Protein AF-A0A5J4XTY7-F1 (afdb_monomer_lite)

pLDDT: mean 76.33, std 18.4, range [43.75, 98.12]

Sequence (195 aa):
MDSQRAKRAIKPPKKYMEDEDDQPSRSTPEAEQPIFVYRLLRKKEVNKDLVHQEVYVLWPDNGIWYNAEVVKLRVKDMKAVLEYPKEEESEEVDLTDLMNDGHIALMEPRVPNHRLRKDEFPVPEDTETPDVSQPVLELSEDDHASPDKGEEDEQVEEEEDEDDIPDAGAIEEEPSEGSDVSQAALSNPGSSSSS

Secondary structure (DSSP, 8-state):
----------PPP-------------------PPEEEEEE--TTT-SGGGTT-EEEEEETTTTEEEEEEEEEEETTTTEEEEEETTTTEEEEEEHHHHHHHT-EEEEEEE-TTPPPPTTEEEPPTTS----TTS-------------------------------------------------------------

Foldseek 3Di:
DDDDDDDDDDDDDDDDDPPPPPDPPPPPPPQQFFFKKWFQDDLVNLDPVQAQAWKWFQDPVPRDTAIWGFPDHDNVQQWTWTARPVVRDIDIDRNVVCSVVSGMTHIDTHDVPDDADPRIGGDPPPDPDDPPVDPPPPPPPPDDDDDDDDDDDDDDDDDDDPDDDDPDDPDDDDDDDDDPDDDDDDDDDDDDDDD

Radius of gyration: 33.71 Å; chains: 1; bounding box: 74×100×86 Å

Structure (mmCIF, N/CA/C/O backbone):
data_AF-A0A5J4XTY7-F1
#
_entry.id   AF-A0A5J4XTY7-F1
#
loop_
_atom_site.group_PDB
_atom_site.id
_atom_site.type_symbol
_atom_site.label_atom_id
_atom_site.label_alt_id
_atom_site.label_comp_id
_atom_site.label_asym_id
_atom_site.label_entity_id
_atom_site.label_seq_id
_atom_site.pdbx_PDB_ins_code
_atom_site.Cartn_x
_atom_site.Cartn_y
_atom_site.Cartn_z
_atom_site.occupancy
_atom_site.B_iso_or_equiv
_atom_site.auth_seq_id
_atom_site.auth_comp_id
_atom_site.auth_asym_id
_atom_site.auth_atom_id
_atom_site.pdbx_PDB_model_num
ATOM 1 N N . MET A 1 1 ? 42.046 -65.759 34.399 1.00 52.19 1 MET A N 1
ATOM 2 C CA . MET A 1 1 ? 42.959 -66.060 33.267 1.00 52.19 1 MET A CA 1
ATOM 3 C C . MET A 1 1 ? 42.508 -65.161 32.136 1.00 52.19 1 MET A C 1
ATOM 5 O O . MET A 1 1 ? 41.695 -65.550 31.307 1.00 52.19 1 MET A O 1
ATOM 9 N N . ASP A 1 2 ? 42.943 -63.911 32.204 1.00 53.94 2 ASP A N 1
ATOM 10 C CA . ASP A 1 2 ? 42.292 -62.789 31.540 1.00 53.94 2 ASP A CA 1
ATOM 11 C C . ASP A 1 2 ? 43.029 -62.470 30.241 1.00 53.94 2 ASP A C 1
ATOM 13 O O . ASP A 1 2 ? 44.209 -62.120 30.230 1.00 53.94 2 ASP A O 1
ATOM 17 N N . SER A 1 3 ? 42.336 -62.686 29.124 1.00 66.44 3 SER A N 1
ATOM 18 C CA . SER A 1 3 ? 42.870 -62.534 27.774 1.00 66.44 3 SER A CA 1
ATOM 19 C C . SER A 1 3 ? 43.086 -61.060 27.422 1.00 66.44 3 SER A C 1
ATOM 21 O O . SER A 1 3 ? 42.142 -60.326 27.132 1.00 66.44 3 SER A O 1
ATOM 23 N N . GLN A 1 4 ? 44.347 -60.633 27.379 1.00 59.66 4 GLN A N 1
ATOM 24 C CA . GLN A 1 4 ? 44.747 -59.343 26.818 1.00 59.66 4 GLN A CA 1
ATOM 25 C C . GLN A 1 4 ? 44.627 -59.375 25.284 1.00 59.66 4 GLN A C 1
ATOM 27 O O . GLN A 1 4 ? 45.466 -59.943 24.586 1.00 59.66 4 GLN A O 1
ATOM 32 N N . ARG A 1 5 ? 43.577 -58.752 24.736 1.00 62.31 5 ARG A N 1
ATOM 33 C CA . ARG A 1 5 ? 43.408 -58.554 23.288 1.00 62.31 5 ARG A CA 1
ATOM 34 C C . ARG A 1 5 ? 44.084 -57.244 22.872 1.00 62.31 5 ARG A C 1
ATOM 36 O O . ARG A 1 5 ? 43.585 -56.158 23.159 1.00 62.31 5 ARG A O 1
ATOM 43 N N . ALA A 1 6 ? 45.234 -57.351 22.208 1.00 65.75 6 ALA A N 1
ATOM 44 C CA . ALA A 1 6 ? 45.996 -56.216 21.693 1.00 65.75 6 ALA A CA 1
ATOM 45 C C . ALA A 1 6 ? 45.189 -55.420 20.647 1.00 65.75 6 ALA A C 1
ATOM 47 O O . ALA A 1 6 ? 44.741 -55.965 19.635 1.00 65.75 6 ALA A O 1
ATOM 48 N N . LYS A 1 7 ? 45.013 -54.115 20.891 1.00 67.31 7 LYS A N 1
ATOM 49 C CA . LYS A 1 7 ? 44.364 -53.167 19.975 1.00 67.31 7 LYS A CA 1
ATOM 50 C C . LYS A 1 7 ? 45.340 -52.818 18.846 1.00 67.31 7 LYS A C 1
ATOM 52 O O . LYS A 1 7 ? 46.378 -52.211 19.091 1.00 67.31 7 LYS A O 1
ATOM 57 N N . ARG A 1 8 ? 45.024 -53.207 17.609 1.00 67.12 8 ARG A N 1
ATOM 58 C CA . ARG A 1 8 ? 45.774 -52.787 16.416 1.00 67.12 8 ARG A CA 1
ATOM 59 C C . ARG A 1 8 ? 45.351 -51.369 16.029 1.00 67.12 8 ARG A C 1
ATOM 61 O O . ARG A 1 8 ? 44.181 -51.139 15.750 1.00 67.12 8 ARG A O 1
ATOM 68 N N . ALA A 1 9 ? 46.304 -50.441 16.015 1.00 67.38 9 ALA A N 1
ATOM 69 C CA . ALA A 1 9 ? 46.113 -49.089 15.504 1.00 67.38 9 ALA A CA 1
ATOM 70 C C . ALA A 1 9 ? 46.012 -49.125 13.971 1.00 67.38 9 ALA A C 1
ATOM 72 O O . ALA A 1 9 ? 46.966 -49.502 13.287 1.00 67.38 9 ALA A O 1
ATOM 73 N N . ILE A 1 10 ? 44.851 -48.754 13.437 1.00 67.69 10 ILE A N 1
ATOM 74 C CA . ILE A 1 10 ? 44.620 -48.599 12.001 1.00 67.69 10 ILE A CA 1
ATOM 75 C C . ILE A 1 10 ? 45.060 -47.178 11.646 1.00 67.69 10 ILE A C 1
ATOM 77 O O . ILE A 1 10 ? 44.420 -46.210 12.047 1.00 67.69 10 ILE A O 1
ATOM 81 N N . LYS A 1 11 ? 46.188 -47.042 10.943 1.00 72.94 11 LYS A N 1
ATOM 82 C CA . LYS A 1 11 ? 46.573 -45.758 10.345 1.00 72.94 11 LYS A CA 1
ATOM 83 C C . LYS A 1 11 ? 45.660 -45.497 9.141 1.00 72.94 11 LYS A C 1
ATOM 85 O O . LYS A 1 11 ? 45.524 -46.405 8.317 1.00 72.94 11 LYS A O 1
ATOM 90 N N . PRO A 1 12 ? 45.058 -44.305 9.013 1.00 73.00 12 PRO A N 1
ATOM 91 C CA . PRO A 1 12 ? 44.249 -43.982 7.849 1.00 73.00 12 PRO A CA 1
ATOM 92 C C . PRO A 1 12 ? 45.132 -43.898 6.591 1.00 73.00 12 PRO A C 1
ATOM 94 O O . PRO A 1 12 ? 46.271 -43.418 6.669 1.00 73.00 12 PRO A O 1
ATOM 97 N N . PRO A 1 13 ? 44.647 -44.380 5.435 1.00 68.94 13 PRO A N 1
ATOM 98 C CA . PRO A 1 13 ? 45.388 -44.300 4.188 1.00 68.94 13 PRO A CA 1
ATOM 99 C C . PRO A 1 13 ? 45.497 -42.842 3.725 1.00 68.94 13 PRO A C 1
ATOM 101 O O . PRO A 1 13 ? 44.506 -42.188 3.419 1.00 68.94 13 PRO A O 1
ATOM 104 N N . LYS A 1 14 ? 46.737 -42.347 3.643 1.00 65.75 14 LYS A N 1
ATOM 105 C CA . LYS A 1 14 ? 47.092 -41.195 2.810 1.00 65.75 14 LYS A CA 1
ATOM 106 C C . LYS A 1 14 ? 47.031 -41.637 1.354 1.00 65.75 14 LYS A C 1
ATOM 108 O O . LYS A 1 14 ? 47.863 -42.461 0.978 1.00 65.75 14 LYS A O 1
ATOM 113 N N . LYS A 1 15 ? 46.096 -41.089 0.577 1.00 62.75 15 LYS A N 1
ATOM 114 C CA . LYS A 1 15 ? 46.209 -40.825 -0.870 1.00 62.75 15 LYS A CA 1
ATOM 115 C C . LYS A 1 15 ? 44.851 -40.408 -1.421 1.00 62.75 15 LYS A C 1
ATOM 117 O O . LYS A 1 15 ? 43.992 -41.266 -1.497 1.00 62.75 15 LYS A O 1
ATOM 122 N N . TYR A 1 16 ? 44.730 -39.142 -1.798 1.00 58.00 16 TYR A N 1
ATOM 123 C CA . TYR A 1 16 ? 44.173 -38.629 -3.059 1.00 58.00 16 TYR A CA 1
ATOM 124 C C . TYR A 1 16 ? 44.795 -37.225 -3.155 1.00 58.00 16 TYR A C 1
ATOM 126 O O . TYR A 1 16 ? 44.571 -36.414 -2.264 1.00 58.00 16 TYR A O 1
ATOM 134 N N . MET A 1 17 ? 45.938 -37.075 -3.834 1.00 51.34 17 MET A N 1
ATOM 135 C CA . MET A 1 17 ? 46.011 -36.682 -5.248 1.00 51.34 17 MET A CA 1
ATOM 136 C C . MET A 1 17 ? 45.073 -35.507 -5.519 1.00 51.34 17 MET A C 1
ATOM 138 O O . MET A 1 17 ? 43.874 -35.679 -5.703 1.00 51.34 17 MET A O 1
ATOM 142 N N . GLU A 1 18 ? 45.676 -34.324 -5.417 1.00 55.12 18 GLU A N 1
ATOM 143 C CA . GLU A 1 18 ? 45.253 -33.076 -6.036 1.00 55.12 18 GLU A CA 1
ATOM 144 C C . GLU A 1 18 ? 45.185 -33.309 -7.551 1.00 55.12 18 GLU A C 1
ATOM 146 O O . GLU A 1 18 ? 46.161 -33.105 -8.267 1.00 55.12 18 GLU A O 1
ATOM 151 N N . ASP A 1 19 ? 44.058 -33.829 -8.026 1.00 54.00 19 ASP A N 1
ATOM 152 C CA . ASP A 1 19 ? 43.636 -33.606 -9.400 1.00 54.00 19 ASP A CA 1
ATOM 153 C C . ASP A 1 19 ? 42.920 -32.251 -9.389 1.00 54.00 19 ASP A C 1
ATOM 155 O O . ASP A 1 19 ? 41.761 -32.131 -8.984 1.00 54.00 19 ASP A O 1
ATOM 159 N N . GLU A 1 20 ? 43.661 -31.210 -9.773 1.00 57.25 20 GLU A N 1
ATOM 160 C CA . GLU A 1 20 ? 43.148 -29.900 -10.195 1.00 57.25 20 GLU A CA 1
ATOM 161 C C . GLU A 1 20 ? 42.387 -30.056 -11.529 1.00 57.25 20 GLU A C 1
ATOM 163 O O . GLU A 1 20 ? 42.673 -29.392 -12.524 1.00 57.25 20 GLU A O 1
ATOM 168 N N . ASP A 1 21 ? 41.441 -30.997 -11.566 1.00 53.34 21 ASP A N 1
ATOM 169 C CA . ASP A 1 21 ? 40.480 -31.150 -12.645 1.00 53.34 21 ASP A CA 1
ATOM 170 C C . ASP A 1 21 ? 39.534 -29.954 -12.580 1.00 53.34 21 ASP A C 1
ATOM 172 O O . ASP A 1 21 ? 38.720 -29.822 -11.661 1.00 53.34 21 ASP A O 1
ATOM 176 N N . ASP A 1 22 ? 39.708 -29.088 -13.574 1.00 56.47 22 ASP A N 1
ATOM 177 C CA . ASP A 1 22 ? 38.765 -28.163 -14.194 1.00 56.47 22 ASP A CA 1
ATOM 178 C C . ASP A 1 22 ? 37.308 -28.639 -14.021 1.00 56.47 22 ASP A C 1
ATOM 180 O O . ASP A 1 22 ? 36.696 -29.240 -14.908 1.00 56.47 22 ASP A O 1
ATOM 184 N N . GLN A 1 23 ? 36.736 -28.437 -12.828 1.00 57.91 23 GLN A N 1
ATOM 185 C CA . GLN A 1 23 ? 35.315 -28.649 -12.629 1.00 57.91 23 GLN A CA 1
ATOM 186 C C . GLN A 1 23 ? 34.641 -27.600 -13.508 1.00 57.91 23 GLN A C 1
ATOM 188 O O . GLN A 1 23 ? 34.833 -26.409 -13.237 1.00 57.91 23 GLN A O 1
ATOM 193 N N . PRO A 1 24 ? 33.846 -27.992 -14.529 1.00 55.03 24 PRO A N 1
ATOM 194 C CA . PRO A 1 24 ? 33.012 -27.023 -15.212 1.00 55.03 24 PRO A CA 1
ATOM 195 C C . PRO A 1 24 ? 32.212 -26.382 -14.099 1.00 55.03 24 PRO A C 1
ATOM 197 O O . PRO A 1 24 ? 31.564 -27.113 -13.342 1.00 55.03 24 PRO A O 1
ATOM 200 N N . SER A 1 25 ? 32.363 -25.065 -13.939 1.00 53.56 25 SER A N 1
ATOM 201 C CA . SER A 1 25 ? 31.642 -24.287 -12.948 1.00 53.56 25 SER A CA 1
ATOM 202 C C . SER A 1 25 ? 30.205 -24.742 -13.068 1.00 53.56 25 SER A C 1
ATOM 204 O O . SER A 1 25 ? 29.542 -24.464 -14.066 1.00 53.56 25 SER A O 1
ATOM 206 N N . ARG A 1 26 ? 29.776 -25.590 -12.126 1.00 54.47 26 ARG A N 1
ATOM 207 C CA . ARG A 1 26 ? 28.400 -26.033 -12.039 1.00 54.47 26 ARG A CA 1
ATOM 208 C C . ARG A 1 26 ? 27.735 -24.712 -11.773 1.00 54.47 26 ARG A C 1
ATOM 210 O O . ARG A 1 26 ? 27.885 -24.201 -10.668 1.00 54.47 26 ARG A O 1
ATOM 217 N N . SER A 1 27 ? 27.170 -24.112 -12.817 1.00 51.44 27 SER A N 1
ATOM 218 C CA . SER A 1 27 ? 26.316 -22.954 -12.701 1.00 51.44 27 SER A CA 1
ATOM 219 C C . SER A 1 27 ? 25.258 -23.427 -11.731 1.00 51.44 27 SER A C 1
ATOM 221 O O . SER A 1 27 ? 24.354 -24.182 -12.094 1.00 51.44 27 SER A O 1
ATOM 223 N N . THR A 1 28 ? 25.480 -23.133 -10.449 1.00 60.25 28 THR A N 1
ATOM 224 C CA . THR A 1 28 ? 24.458 -23.184 -9.427 1.00 60.25 28 THR A CA 1
ATOM 225 C C . THR A 1 28 ? 23.299 -22.488 -10.105 1.00 60.25 28 THR A C 1
ATOM 227 O O . THR A 1 28 ? 23.551 -21.403 -10.638 1.00 60.25 28 THR A O 1
ATOM 230 N N . PRO A 1 29 ? 22.126 -23.137 -10.238 1.00 58.38 29 PRO A N 1
ATOM 231 C CA . PRO A 1 29 ? 20.984 -22.494 -10.868 1.00 58.38 29 PRO A CA 1
ATOM 232 C C . PRO A 1 29 ? 20.894 -21.130 -10.209 1.00 58.38 29 PRO A C 1
ATOM 234 O O . PRO A 1 29 ? 20.768 -21.069 -8.985 1.00 58.38 29 PRO A O 1
ATOM 237 N N . GLU A 1 30 ? 21.189 -20.098 -11.001 1.00 64.12 30 GLU A N 1
ATOM 238 C CA . GLU A 1 30 ? 21.267 -18.718 -10.556 1.00 64.12 30 GLU A CA 1
ATOM 239 C C . GLU A 1 30 ? 19.972 -18.517 -9.800 1.00 64.12 30 GLU A C 1
ATOM 241 O O . GLU A 1 30 ? 18.913 -18.727 -10.390 1.00 64.12 30 GLU A O 1
ATOM 246 N N . ALA A 1 31 ? 20.070 -18.378 -8.472 1.00 69.31 31 ALA A N 1
ATOM 247 C CA . ALA A 1 31 ? 18.912 -18.477 -7.603 1.00 69.31 31 ALA A CA 1
ATOM 248 C C . ALA A 1 31 ? 17.950 -17.410 -8.094 1.00 69.31 31 ALA A C 1
ATOM 250 O O . ALA A 1 31 ? 18.242 -16.224 -7.958 1.00 69.31 31 ALA A O 1
ATOM 251 N N . GLU A 1 32 ? 16.904 -17.852 -8.792 1.00 80.25 32 GLU A N 1
ATOM 252 C CA . GLU A 1 32 ? 16.057 -16.961 -9.559 1.00 80.25 32 GLU A CA 1
ATOM 253 C C . GLU A 1 32 ? 15.472 -15.978 -8.545 1.00 80.25 32 GLU A C 1
ATOM 255 O O . GLU A 1 32 ? 14.735 -16.377 -7.635 1.00 80.25 32 GLU A O 1
ATOM 260 N N . GLN A 1 33 ? 15.911 -14.721 -8.621 1.00 82.56 33 GLN A N 1
ATOM 261 C CA . GLN A 1 33 ? 15.579 -13.736 -7.603 1.00 82.56 33 GLN A CA 1
ATOM 262 C C . GLN A 1 33 ? 14.056 -13.549 -7.582 1.00 82.56 33 GLN A C 1
ATOM 264 O O . GLN A 1 33 ? 13.417 -13.594 -8.642 1.00 82.56 33 GLN A O 1
ATOM 269 N N . PRO A 1 34 ? 13.444 -13.389 -6.396 1.00 88.38 34 PRO A N 1
ATOM 270 C CA . PRO A 1 34 ? 12.017 -13.134 -6.318 1.00 88.38 34 PRO A CA 1
ATOM 271 C C . PRO A 1 34 ? 11.695 -11.849 -7.081 1.00 88.38 34 PRO A C 1
ATOM 273 O O . PRO A 1 34 ? 12.397 -10.848 -6.959 1.00 88.38 34 PRO A O 1
ATOM 276 N N . ILE A 1 35 ? 10.619 -11.877 -7.863 1.00 90.56 35 ILE A N 1
ATOM 277 C CA . ILE A 1 35 ? 10.099 -10.669 -8.506 1.00 90.56 35 ILE A CA 1
ATOM 278 C C . ILE A 1 35 ? 9.147 -9.977 -7.532 1.00 90.56 35 ILE A C 1
ATOM 280 O O . ILE A 1 35 ? 8.330 -10.640 -6.894 1.00 90.56 35 ILE A O 1
ATOM 284 N N . PHE A 1 36 ? 9.228 -8.657 -7.410 1.00 93.00 36 PHE A N 1
ATOM 285 C CA . PHE A 1 36 ? 8.308 -7.891 -6.570 1.00 93.00 36 PHE A CA 1
ATOM 286 C C . PHE A 1 36 ? 7.108 -7.420 -7.388 1.00 93.00 36 PHE A C 1
ATOM 288 O O . PHE A 1 36 ? 7.236 -7.032 -8.552 1.00 93.00 36 PHE A O 1
ATOM 295 N N . VAL A 1 37 ? 5.923 -7.478 -6.783 1.00 95.50 37 VAL A N 1
ATOM 296 C CA . VAL A 1 37 ? 4.681 -6.985 -7.389 1.00 95.50 37 VAL A CA 1
ATOM 297 C C . VAL A 1 37 ? 3.947 -6.078 -6.413 1.00 95.50 37 VAL A C 1
ATOM 299 O O . VAL A 1 37 ? 3.916 -6.349 -5.211 1.00 95.50 37 VAL A O 1
ATOM 302 N N . TYR A 1 38 ? 3.310 -5.035 -6.940 1.00 95.94 38 TYR A N 1
ATOM 303 C CA . TYR A 1 38 ? 2.344 -4.242 -6.191 1.00 95.94 38 TYR A CA 1
ATOM 304 C C . TYR A 1 38 ? 1.006 -4.963 -6.191 1.00 95.94 38 TYR A C 1
ATOM 306 O O . TYR A 1 38 ? 0.416 -5.186 -7.248 1.00 95.94 38 TYR A O 1
ATOM 314 N N . ARG A 1 39 ? 0.515 -5.331 -5.010 1.00 96.69 39 ARG A N 1
ATOM 315 C CA . ARG A 1 39 ? -0.805 -5.928 -4.810 1.00 96.69 39 ARG A CA 1
ATOM 316 C C . ARG A 1 39 ? -1.719 -4.916 -4.140 1.00 96.69 39 ARG A C 1
ATOM 318 O O . ARG A 1 39 ? -1.424 -4.478 -3.035 1.00 96.69 39 ARG A O 1
ATOM 325 N N . LEU A 1 40 ? -2.851 -4.600 -4.766 1.00 97.31 40 LEU A N 1
ATOM 326 C CA . LEU A 1 40 ? -3.811 -3.655 -4.190 1.00 97.31 40 LEU A CA 1
ATOM 327 C C . LEU A 1 40 ? -4.270 -4.098 -2.794 1.00 97.31 40 LEU A C 1
ATOM 329 O O . LEU A 1 40 ? -4.612 -5.273 -2.586 1.00 97.31 40 LEU A O 1
ATOM 333 N N . LEU A 1 41 ? -4.293 -3.148 -1.858 1.00 97.00 41 LEU A N 1
ATOM 334 C CA . LEU A 1 41 ? -4.742 -3.390 -0.491 1.00 97.00 41 LEU A CA 1
ATOM 335 C C . LEU A 1 41 ? -6.241 -3.706 -0.491 1.00 97.00 41 LEU A C 1
ATOM 337 O O . LEU A 1 41 ? -7.041 -3.022 -1.130 1.00 97.00 41 LEU A O 1
ATOM 341 N N . ARG A 1 42 ? -6.650 -4.753 0.230 1.00 96.56 42 ARG A N 1
ATOM 342 C CA . ARG A 1 42 ? -8.065 -5.134 0.335 1.00 96.56 42 ARG A CA 1
ATOM 343 C C . ARG A 1 42 ? -8.621 -4.775 1.699 1.00 96.56 42 ARG A C 1
ATOM 345 O O . ARG A 1 42 ? -7.971 -4.959 2.720 1.00 96.56 42 ARG A O 1
ATOM 352 N N . LYS A 1 43 ? -9.919 -4.470 1.747 1.00 96.25 43 LYS A N 1
ATOM 353 C CA . LYS A 1 43 ? -10.647 -4.179 2.997 1.00 96.25 43 LYS A CA 1
ATOM 354 C C . LYS A 1 43 ? -10.504 -5.253 4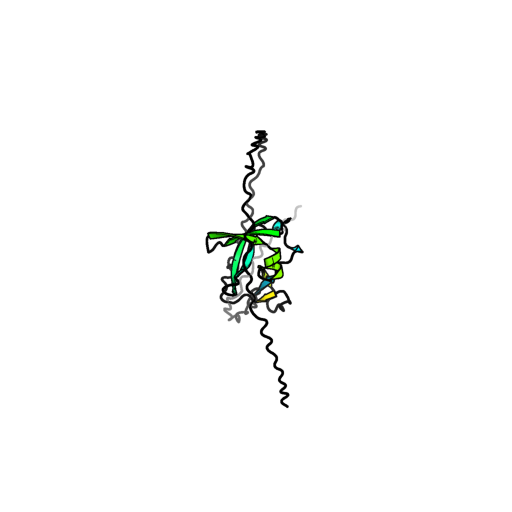.088 1.00 96.25 43 LYS A C 1
ATOM 356 O O . LYS A 1 43 ? -10.601 -4.945 5.266 1.00 96.25 43 LYS A O 1
ATOM 361 N N . LYS A 1 44 ? -10.288 -6.519 3.711 1.00 96.50 44 LYS A N 1
ATOM 362 C CA . LYS A 1 44 ? -10.087 -7.638 4.658 1.00 96.50 44 LYS A CA 1
ATOM 363 C C . LYS A 1 44 ? -8.726 -7.609 5.364 1.00 96.50 44 LYS A C 1
ATOM 365 O O . LYS A 1 44 ? -8.538 -8.324 6.341 1.00 96.50 44 LYS A O 1
ATOM 370 N N . GLU A 1 45 ? -7.789 -6.843 4.828 1.00 95.56 45 GLU A N 1
ATOM 371 C CA . GLU A 1 45 ? -6.402 -6.747 5.284 1.00 95.56 45 GLU A CA 1
ATOM 372 C C . GLU A 1 45 ? -6.180 -5.507 6.148 1.00 95.56 45 GLU A C 1
ATOM 374 O O . GLU A 1 45 ? -5.167 -5.413 6.829 1.00 95.56 45 GLU A O 1
ATOM 379 N N . VAL A 1 46 ? -7.162 -4.599 6.185 1.00 96.88 46 VAL A N 1
ATOM 380 C CA . VAL A 1 46 ? -7.174 -3.437 7.075 1.00 96.88 46 VAL A CA 1
ATOM 381 C C . VAL A 1 46 ? -7.468 -3.902 8.503 1.00 96.88 46 VAL A C 1
ATOM 383 O O . VAL A 1 46 ? -8.602 -3.871 8.982 1.00 96.88 46 VAL A O 1
ATOM 386 N N . ASN A 1 47 ? -6.419 -4.375 9.170 1.00 97.31 47 ASN A N 1
ATOM 387 C CA . ASN A 1 47 ? -6.420 -4.848 10.550 1.00 97.31 47 ASN A CA 1
ATOM 388 C C . ASN A 1 47 ? -5.321 -4.127 11.337 1.00 97.31 47 ASN A C 1
ATOM 390 O O . ASN A 1 47 ? -4.505 -3.413 10.768 1.00 97.31 47 ASN A O 1
ATOM 394 N N . LYS A 1 48 ? -5.266 -4.338 12.655 1.00 96.69 48 LYS A N 1
ATOM 395 C CA . LYS A 1 48 ? -4.232 -3.731 13.513 1.00 96.69 48 LYS A CA 1
ATOM 396 C C . LYS A 1 48 ? -2.805 -4.111 13.103 1.00 96.69 48 LYS A C 1
ATOM 398 O O . LYS A 1 48 ? -1.895 -3.340 13.364 1.00 96.69 48 LYS A O 1
ATOM 403 N N . ASP A 1 49 ? -2.641 -5.249 12.432 1.00 96.44 49 ASP A N 1
ATOM 404 C CA . ASP A 1 49 ? -1.354 -5.730 11.921 1.00 96.44 49 ASP A CA 1
ATOM 405 C C . ASP A 1 49 ? -0.804 -4.887 10.761 1.00 96.44 49 ASP A C 1
ATOM 407 O O . ASP A 1 49 ? 0.350 -5.059 10.392 1.00 96.44 49 ASP A O 1
ATOM 411 N N . LEU A 1 50 ? -1.624 -4.002 10.177 1.00 96.50 50 LEU A N 1
ATOM 412 C CA . LEU A 1 50 ? -1.210 -3.076 9.122 1.00 96.50 50 LEU A CA 1
ATOM 413 C C . LEU A 1 50 ? -0.389 -1.898 9.680 1.00 96.50 50 LEU A C 1
ATOM 415 O O . LEU A 1 50 ? 0.299 -1.231 8.921 1.00 96.50 50 LEU A O 1
ATOM 419 N N . VAL A 1 51 ? -0.452 -1.626 10.989 1.00 97.62 51 VAL A N 1
ATOM 420 C CA . VAL A 1 51 ? 0.392 -0.602 11.629 1.00 97.62 51 VAL A CA 1
ATOM 421 C C . VAL A 1 51 ? 1.856 -1.050 11.569 1.00 97.62 51 VAL A C 1
ATOM 423 O O . VAL A 1 51 ? 2.140 -2.221 11.813 1.00 97.62 51 VAL A O 1
ATOM 426 N N . HIS A 1 52 ? 2.765 -0.128 11.253 1.00 96.81 52 HIS A N 1
ATOM 427 C CA . HIS A 1 52 ? 4.185 -0.368 10.964 1.00 96.81 52 HIS A CA 1
ATOM 428 C C . HIS A 1 52 ? 4.461 -1.226 9.723 1.00 96.81 52 HIS A C 1
ATOM 430 O O . HIS A 1 52 ? 5.570 -1.729 9.551 1.00 96.81 52 HIS A O 1
ATOM 436 N N . GLN A 1 53 ? 3.468 -1.423 8.849 1.00 96.62 53 GLN A N 1
ATOM 437 C CA . GLN A 1 53 ? 3.722 -2.004 7.534 1.00 96.62 53 GLN A CA 1
ATOM 438 C C . GLN A 1 53 ? 4.047 -0.920 6.515 1.00 96.62 53 GLN A C 1
ATOM 440 O O . GLN A 1 53 ? 3.442 0.155 6.508 1.00 96.62 53 GLN A O 1
ATOM 445 N N . GLU A 1 54 ? 4.968 -1.260 5.618 1.00 95.88 54 GLU A N 1
ATOM 446 C CA . GLU A 1 54 ? 5.256 -0.477 4.427 1.00 95.88 54 GLU A CA 1
ATOM 447 C C . GLU A 1 54 ? 4.139 -0.670 3.401 1.00 95.88 54 GLU A C 1
ATOM 449 O O . GLU A 1 54 ? 3.831 -1.783 2.957 1.00 95.88 54 GLU A O 1
ATOM 454 N N . VAL A 1 55 ? 3.536 0.442 3.010 1.00 96.75 55 VAL A N 1
ATOM 455 C CA . VAL A 1 55 ? 2.541 0.528 1.951 1.00 96.75 55 VAL A CA 1
ATOM 456 C C . VAL A 1 55 ? 3.078 1.423 0.844 1.00 96.75 55 VAL A C 1
ATOM 458 O O . VAL A 1 55 ? 3.963 2.251 1.044 1.00 96.75 55 VAL A O 1
ATOM 461 N N . TYR A 1 56 ? 2.538 1.252 -0.352 1.00 96.25 56 TYR A N 1
ATOM 462 C CA . TYR A 1 56 ? 2.854 2.091 -1.493 1.00 96.25 56 TYR A CA 1
ATOM 463 C C . TYR A 1 56 ? 1.602 2.852 -1.897 1.00 96.25 56 TYR A C 1
ATOM 465 O O . TYR A 1 56 ? 0.552 2.238 -2.101 1.00 96.25 56 TYR A O 1
ATOM 473 N N . VAL A 1 57 ? 1.718 4.173 -2.012 1.00 96.12 57 VAL A N 1
ATOM 474 C CA . VAL A 1 57 ? 0.622 5.076 -2.383 1.00 96.12 57 VAL A CA 1
ATOM 475 C C . VAL A 1 57 ? 0.898 5.676 -3.754 1.00 96.12 57 VAL A C 1
ATOM 477 O O . VAL A 1 57 ? 1.991 6.177 -4.008 1.00 96.12 57 VAL A O 1
ATOM 480 N N . LEU A 1 58 ? -0.081 5.606 -4.652 1.00 95.12 58 LEU A N 1
ATOM 481 C CA . LEU A 1 58 ? -0.010 6.212 -5.976 1.00 95.12 58 LEU A CA 1
ATOM 482 C C . LEU A 1 58 ? -0.407 7.683 -5.885 1.00 95.12 58 LEU A C 1
ATOM 484 O O . LEU A 1 58 ? -1.560 7.996 -5.585 1.00 95.12 58 LEU A O 1
ATOM 488 N N . TRP A 1 59 ? 0.521 8.578 -6.203 1.00 92.75 59 TRP A N 1
ATOM 489 C CA . TRP A 1 59 ? 0.233 10.005 -6.217 1.00 92.75 59 TRP A CA 1
ATOM 490 C C . TRP A 1 59 ? -0.457 10.399 -7.536 1.00 92.75 59 TRP A C 1
ATOM 492 O O . TRP A 1 59 ? 0.097 10.149 -8.613 1.00 92.75 59 TRP A O 1
ATOM 502 N N . PRO A 1 60 ? -1.655 11.011 -7.510 1.00 90.81 60 PRO A N 1
ATOM 503 C CA . PRO A 1 60 ? -2.451 11.239 -8.718 1.00 90.81 60 PRO A CA 1
ATOM 504 C C . PRO A 1 60 ? -1.833 12.265 -9.678 1.00 90.81 60 PRO A C 1
ATOM 506 O O . PRO A 1 60 ? -2.010 12.146 -10.890 1.00 90.81 60 PRO A O 1
ATOM 509 N N . ASP A 1 61 ? -1.091 13.252 -9.166 1.00 92.69 61 ASP A N 1
ATOM 510 C CA . ASP A 1 61 ? -0.480 14.315 -9.975 1.00 92.69 61 ASP A CA 1
ATOM 511 C C . ASP A 1 61 ? 0.583 13.805 -10.955 1.00 92.69 61 ASP A C 1
ATOM 513 O O . ASP A 1 61 ? 0.695 14.312 -12.073 1.00 92.69 61 ASP A O 1
ATOM 517 N N . ASN A 1 62 ? 1.380 12.816 -10.545 1.00 93.62 62 ASN A N 1
ATOM 518 C CA . ASN A 1 62 ? 2.511 12.316 -11.328 1.00 93.62 62 ASN A CA 1
ATOM 519 C C . ASN A 1 62 ? 2.398 10.828 -11.700 1.00 93.62 62 ASN A C 1
ATOM 521 O O . ASN A 1 62 ? 3.142 10.371 -12.568 1.00 93.62 62 ASN A O 1
ATOM 525 N N . GLY A 1 63 ? 1.472 10.083 -11.091 1.00 91.69 63 GLY A N 1
ATOM 526 C CA . GLY A 1 63 ? 1.301 8.649 -11.313 1.00 91.69 63 GLY A CA 1
ATOM 527 C C . GLY A 1 63 ? 2.462 7.802 -10.785 1.00 91.69 63 GLY A C 1
ATOM 528 O O . GLY A 1 63 ? 2.707 6.718 -11.316 1.00 91.69 63 GLY A O 1
ATOM 529 N N . ILE A 1 64 ? 3.197 8.289 -9.781 1.00 92.75 64 ILE A N 1
ATOM 530 C CA . ILE A 1 64 ? 4.335 7.598 -9.164 1.00 92.75 64 ILE A CA 1
ATOM 531 C C . ILE A 1 64 ? 3.894 6.960 -7.842 1.00 92.75 64 ILE A C 1
ATOM 533 O O . ILE A 1 64 ? 3.112 7.540 -7.091 1.00 92.75 64 ILE A O 1
ATOM 537 N N . TRP A 1 65 ? 4.399 5.755 -7.566 1.00 94.00 65 TRP A N 1
ATOM 538 C CA . TRP A 1 65 ? 4.196 5.060 -6.295 1.00 94.00 65 TRP A CA 1
ATOM 539 C C . TRP A 1 65 ? 5.250 5.493 -5.273 1.00 94.00 65 TRP A C 1
ATOM 541 O O . TRP A 1 65 ? 6.447 5.325 -5.508 1.00 94.00 65 TRP A O 1
ATOM 551 N N . TYR A 1 66 ? 4.803 6.002 -4.129 1.00 93.69 66 TYR A N 1
ATOM 552 C CA . TYR A 1 66 ? 5.640 6.420 -3.007 1.00 93.69 66 TYR A CA 1
ATOM 553 C C . TYR A 1 66 ? 5.565 5.391 -1.882 1.00 93.69 66 TYR A C 1
ATOM 555 O O . TYR A 1 66 ? 4.483 4.899 -1.570 1.00 93.69 66 TYR A O 1
ATOM 563 N N . ASN A 1 67 ? 6.713 5.059 -1.289 1.00 95.00 67 ASN A N 1
ATOM 564 C CA . ASN A 1 67 ? 6.780 4.235 -0.082 1.00 95.00 67 ASN A CA 1
ATOM 565 C C . ASN A 1 67 ? 6.347 5.081 1.123 1.00 95.00 67 ASN A C 1
ATOM 567 O O . ASN A 1 67 ? 6.820 6.207 1.292 1.00 95.00 67 ASN A O 1
ATOM 571 N N . ALA A 1 68 ? 5.445 4.531 1.926 1.00 96.31 68 ALA A N 1
ATOM 572 C CA . ALA A 1 68 ? 4.959 5.132 3.154 1.00 96.31 68 ALA A CA 1
ATOM 573 C C . ALA A 1 68 ? 4.816 4.060 4.241 1.00 96.31 68 ALA A C 1
ATOM 575 O O . ALA A 1 68 ? 4.468 2.914 3.956 1.00 96.31 68 ALA A O 1
ATOM 576 N N . GLU A 1 69 ? 5.031 4.434 5.495 1.00 97.12 69 GLU A N 1
ATOM 577 C CA . GLU A 1 69 ? 4.784 3.582 6.655 1.00 97.12 69 GLU A CA 1
ATOM 578 C C . GLU A 1 69 ? 3.457 3.961 7.320 1.00 97.12 69 GLU A C 1
ATOM 580 O O . GLU A 1 69 ? 3.135 5.135 7.511 1.00 97.12 69 GLU A O 1
ATOM 585 N N . VAL A 1 70 ? 2.662 2.964 7.709 1.00 97.50 70 VAL A N 1
ATOM 586 C CA . VAL A 1 70 ? 1.418 3.197 8.453 1.00 97.50 70 VAL A CA 1
ATOM 587 C C . VAL A 1 70 ? 1.726 3.406 9.938 1.00 97.50 70 VAL A C 1
ATOM 589 O O . VAL A 1 70 ? 1.846 2.446 10.696 1.00 97.50 70 VAL A O 1
ATOM 592 N N . VAL A 1 71 ? 1.775 4.655 10.399 1.00 97.75 71 VAL A N 1
ATOM 593 C CA . VAL A 1 71 ? 2.107 4.980 11.802 1.00 97.75 71 VAL A CA 1
ATOM 594 C C . VAL A 1 71 ? 0.909 4.810 12.737 1.00 97.75 71 VAL A C 1
ATOM 596 O O . VAL A 1 71 ? 1.042 4.349 13.872 1.00 97.75 71 VAL A O 1
ATOM 599 N N . LYS A 1 72 ? -0.297 5.187 12.292 1.00 97.56 72 LYS A N 1
ATOM 600 C CA . LYS A 1 72 ? -1.534 5.033 13.080 1.00 97.56 72 LYS A CA 1
ATOM 601 C C . LYS A 1 72 ? -2.671 4.537 12.205 1.00 97.56 72 LYS A C 1
ATOM 603 O O . LYS A 1 72 ? -2.841 4.996 11.084 1.00 97.56 72 LYS A O 1
ATOM 608 N N . LEU A 1 73 ? -3.512 3.662 12.755 1.00 97.94 73 LEU A N 1
ATOM 609 C CA . LEU A 1 73 ? -4.672 3.117 12.050 1.00 97.94 73 LEU A CA 1
ATOM 610 C C . LEU A 1 73 ? -5.938 3.164 12.910 1.00 97.94 73 LEU A C 1
ATOM 612 O O . LEU A 1 73 ? -5.998 2.589 14.000 1.00 97.94 73 LEU A O 1
ATOM 616 N N . ARG A 1 74 ? -6.994 3.775 12.372 1.00 97.88 74 ARG A N 1
ATOM 617 C CA . ARG A 1 74 ? -8.351 3.767 12.929 1.00 97.88 74 ARG A CA 1
ATOM 618 C C . ARG A 1 74 ? -9.233 2.827 12.109 1.00 97.88 74 ARG A C 1
ATOM 620 O O . ARG A 1 74 ? -9.961 3.246 11.219 1.00 97.88 74 ARG A O 1
ATOM 627 N N . VAL A 1 75 ? -9.199 1.533 12.443 1.00 96.94 75 VAL A N 1
ATOM 628 C CA . VAL A 1 75 ? -9.913 0.465 11.702 1.00 96.94 75 VAL A CA 1
ATOM 629 C C . VAL A 1 75 ? -11.426 0.712 11.588 1.00 96.94 75 VAL A C 1
ATOM 631 O O . VAL A 1 75 ? -12.035 0.342 10.589 1.00 96.94 75 VAL A O 1
ATOM 634 N N . LYS A 1 76 ? -12.048 1.336 12.601 1.00 96.44 76 LYS A N 1
ATOM 635 C CA . LYS A 1 76 ? -13.490 1.645 12.583 1.00 96.44 76 LYS A CA 1
ATOM 636 C C . LYS A 1 76 ? -13.846 2.677 11.515 1.00 96.44 76 LYS A C 1
ATOM 638 O O . LYS A 1 76 ? -14.847 2.504 10.830 1.00 96.44 76 LYS A O 1
ATOM 643 N N . ASP A 1 77 ? -13.011 3.702 11.391 1.00 96.88 77 ASP A N 1
ATOM 644 C CA . ASP A 1 77 ? -13.221 4.837 10.493 1.00 96.88 77 ASP A CA 1
ATOM 645 C C . ASP A 1 77 ? -12.560 4.625 9.126 1.00 96.88 77 ASP A C 1
ATOM 647 O O . ASP A 1 77 ? -12.732 5.450 8.244 1.00 96.88 77 ASP A O 1
ATOM 651 N N . MET A 1 78 ? -11.803 3.532 8.948 1.00 97.31 78 MET A N 1
ATOM 652 C CA . MET A 1 78 ? -10.983 3.262 7.758 1.00 97.31 78 MET A CA 1
ATOM 653 C C . MET A 1 78 ? -9.983 4.386 7.445 1.00 97.31 78 MET A C 1
ATOM 655 O O . MET A 1 78 ? -9.601 4.580 6.299 1.00 97.31 78 MET A O 1
ATOM 659 N N . LYS A 1 79 ? -9.507 5.087 8.476 1.00 98.12 79 LYS A N 1
ATOM 660 C CA . LYS A 1 79 ? -8.501 6.146 8.345 1.00 98.12 79 LYS A CA 1
ATOM 661 C C . LYS A 1 79 ? -7.136 5.684 8.823 1.00 98.12 79 LYS A C 1
ATOM 663 O O . LYS A 1 79 ? -7.043 5.004 9.851 1.00 98.12 79 LYS A O 1
ATOM 668 N N . ALA A 1 80 ? -6.088 6.091 8.122 1.00 98.06 80 ALA A N 1
ATOM 669 C CA . ALA A 1 80 ? -4.707 5.839 8.508 1.00 98.06 80 ALA A CA 1
ATOM 670 C C . ALA A 1 80 ? -3.892 7.130 8.479 1.00 98.06 80 ALA A C 1
ATOM 672 O O . ALA A 1 80 ? -4.174 8.027 7.694 1.00 98.06 80 ALA A O 1
ATOM 673 N N . VAL A 1 81 ? -2.884 7.203 9.343 1.00 98.12 81 VAL A N 1
ATOM 674 C CA . VAL A 1 81 ? -1.823 8.203 9.259 1.00 98.12 81 VAL A CA 1
ATOM 675 C C . VAL A 1 81 ? -0.628 7.516 8.623 1.00 98.12 81 VAL A C 1
ATOM 677 O O . VAL A 1 81 ? -0.110 6.550 9.193 1.00 98.12 81 VAL A O 1
ATOM 680 N N . LEU A 1 82 ? -0.251 7.991 7.444 1.00 97.62 82 LEU A N 1
ATOM 681 C CA . LEU A 1 82 ? 0.906 7.531 6.693 1.00 97.62 82 LEU A CA 1
ATOM 682 C C . LEU A 1 82 ? 2.071 8.482 6.944 1.00 97.62 82 LEU A C 1
ATOM 684 O O . LEU A 1 82 ? 1.860 9.687 7.036 1.00 97.62 82 LEU A O 1
ATOM 688 N N . GLU A 1 83 ? 3.277 7.946 7.062 1.00 97.31 83 GLU A N 1
ATOM 689 C CA . GLU A 1 83 ? 4.520 8.710 7.133 1.00 97.31 83 GLU A CA 1
ATOM 690 C C . GLU A 1 83 ? 5.391 8.354 5.932 1.00 97.31 83 GLU A C 1
ATOM 692 O O . GLU A 1 83 ? 5.622 7.178 5.651 1.00 97.31 83 GLU A O 1
ATOM 697 N N . TYR A 1 84 ? 5.854 9.366 5.206 1.00 95.75 84 TYR A N 1
ATOM 698 C CA . TYR A 1 84 ? 6.712 9.207 4.040 1.00 95.75 84 TYR A CA 1
ATOM 699 C C . TYR A 1 84 ? 8.172 9.380 4.481 1.00 95.75 84 TYR A C 1
ATOM 701 O O . TYR A 1 84 ? 8.635 10.516 4.619 1.00 95.75 84 TYR A O 1
ATOM 709 N N . PRO A 1 85 ? 8.947 8.296 4.681 1.00 91.69 85 PRO A N 1
ATOM 710 C CA . PRO A 1 85 ? 10.282 8.377 5.285 1.00 91.69 85 PRO A CA 1
ATOM 711 C C . PRO A 1 85 ? 11.282 9.205 4.465 1.00 91.69 85 PRO A C 1
ATOM 713 O O . PRO A 1 85 ? 12.271 9.698 4.998 1.00 91.69 85 PRO A O 1
ATOM 716 N N . LYS A 1 86 ? 11.035 9.371 3.160 1.00 89.44 86 LYS A N 1
ATOM 717 C CA . LYS A 1 86 ? 11.878 10.170 2.259 1.00 89.44 86 LYS A CA 1
ATOM 718 C C . LYS A 1 86 ? 11.619 11.673 2.361 1.00 89.44 86 LYS A C 1
ATOM 720 O O . LYS A 1 86 ? 12.525 12.458 2.095 1.00 89.44 86 LYS A O 1
ATOM 725 N N . GLU A 1 87 ? 10.391 12.055 2.696 1.00 89.88 87 GLU A N 1
ATOM 726 C CA . GLU A 1 87 ? 9.936 13.450 2.735 1.00 89.88 87 GLU A CA 1
ATOM 727 C C . GLU A 1 87 ? 9.750 13.953 4.174 1.00 89.88 87 GLU A C 1
ATOM 729 O O . GLU A 1 87 ? 9.552 15.148 4.374 1.00 89.88 87 GLU A O 1
ATOM 734 N N . GLU A 1 88 ? 9.866 13.060 5.168 1.00 91.38 88 GLU A N 1
ATOM 735 C CA . GLU A 1 88 ? 9.638 13.332 6.597 1.00 91.38 88 GLU A CA 1
ATOM 736 C C . GLU A 1 88 ? 8.261 13.980 6.852 1.00 91.38 88 GLU A C 1
ATOM 738 O O . GLU A 1 88 ? 8.071 14.754 7.791 1.00 91.38 88 GLU A O 1
ATOM 743 N N . GLU A 1 89 ? 7.290 13.663 5.992 1.00 93.94 89 GLU A N 1
ATOM 744 C CA . GLU A 1 89 ? 5.931 14.193 6.030 1.00 93.94 89 GLU A CA 1
ATOM 745 C C . GLU A 1 89 ? 4.954 13.112 6.493 1.00 93.94 89 GLU A C 1
ATOM 747 O O . GLU A 1 89 ? 5.114 11.932 6.179 1.00 93.94 89 GLU A O 1
ATOM 752 N N . SER A 1 90 ? 3.928 13.524 7.240 1.00 95.75 90 SER A N 1
ATOM 753 C CA . SER A 1 90 ? 2.841 12.639 7.651 1.00 95.75 90 SER A CA 1
ATOM 754 C C . SER A 1 90 ? 1.494 13.170 7.180 1.00 95.75 90 SER A C 1
ATOM 756 O O . SER A 1 90 ? 1.224 14.369 7.253 1.00 95.75 90 SER A O 1
ATOM 758 N N . GLU A 1 91 ? 0.639 12.265 6.719 1.00 96.44 91 GLU A N 1
ATOM 759 C CA . GLU A 1 91 ? -0.648 12.583 6.109 1.00 96.44 91 GLU A CA 1
ATOM 760 C C . GLU A 1 91 ? -1.747 11.667 6.670 1.00 96.44 91 GLU A C 1
ATOM 762 O O . GLU A 1 91 ? -1.562 10.455 6.796 1.00 96.44 91 GLU A O 1
ATOM 767 N N . GLU A 1 92 ? -2.907 12.235 7.023 1.00 97.56 92 GLU A N 1
ATOM 768 C CA . GLU A 1 92 ? -4.104 11.447 7.348 1.00 97.56 92 GLU A CA 1
ATOM 769 C C . GLU A 1 92 ? -4.900 11.177 6.067 1.00 97.56 92 GLU A C 1
ATOM 771 O O . GLU A 1 92 ? -5.406 12.104 5.439 1.00 97.56 92 GLU A O 1
ATOM 776 N N . VAL A 1 93 ? -5.073 9.900 5.729 1.00 97.44 93 VAL A N 1
ATOM 777 C CA . VAL A 1 93 ? -5.770 9.454 4.516 1.00 97.44 93 VAL A CA 1
ATOM 778 C C . VAL A 1 93 ? -6.967 8.558 4.839 1.00 97.44 93 VAL A C 1
ATOM 780 O O . VAL A 1 93 ? -6.978 7.828 5.840 1.00 97.44 93 VAL A O 1
ATOM 783 N N . ASP A 1 94 ? -7.977 8.579 3.964 1.00 97.62 94 ASP A N 1
ATOM 784 C CA . ASP A 1 94 ? -9.076 7.608 3.975 1.00 97.62 94 ASP A CA 1
ATOM 785 C C . ASP A 1 94 ? -8.691 6.385 3.132 1.00 97.62 94 ASP A C 1
ATOM 787 O O . ASP A 1 94 ? -8.571 6.444 1.905 1.00 97.62 94 ASP A O 1
ATOM 791 N N . LEU A 1 95 ? -8.493 5.245 3.794 1.00 97.25 95 LEU A N 1
ATOM 792 C CA . LEU A 1 95 ? -8.137 3.998 3.125 1.00 97.25 95 LEU A CA 1
ATOM 793 C C . LEU A 1 95 ? -9.257 3.515 2.201 1.00 97.25 95 LEU A C 1
ATOM 795 O O . LEU A 1 95 ? -8.983 2.780 1.256 1.00 97.25 95 LEU A O 1
ATOM 799 N N . THR A 1 96 ? -10.515 3.873 2.464 1.00 97.38 96 THR A N 1
ATOM 800 C CA . THR A 1 96 ? -11.650 3.456 1.635 1.00 97.38 96 THR A CA 1
ATOM 801 C C . THR A 1 96 ? -11.560 4.070 0.250 1.00 97.38 96 THR A C 1
ATOM 803 O O . THR A 1 96 ? -11.687 3.336 -0.730 1.00 97.38 96 THR A O 1
ATOM 806 N N . ASP A 1 97 ? -11.309 5.377 0.168 1.00 96.94 97 ASP A N 1
ATOM 807 C CA . ASP A 1 97 ? -11.123 6.086 -1.099 1.00 96.94 97 ASP A CA 1
ATOM 808 C C . ASP A 1 97 ? -9.893 5.558 -1.839 1.00 96.94 97 ASP A C 1
ATOM 810 O O . ASP A 1 97 ? -10.018 5.090 -2.971 1.00 96.94 97 ASP A O 1
ATOM 814 N N . LEU A 1 98 ? -8.742 5.457 -1.160 1.00 96.62 98 LEU A N 1
ATOM 815 C CA . LEU A 1 98 ? -7.522 4.926 -1.779 1.00 96.62 98 LEU A CA 1
ATOM 816 C C . LEU A 1 98 ? -7.700 3.494 -2.310 1.00 96.62 98 LEU A C 1
ATOM 818 O O . LEU A 1 98 ? -7.211 3.165 -3.391 1.00 96.62 98 LEU A O 1
ATOM 822 N N . MET A 1 99 ? -8.403 2.621 -1.579 1.00 96.38 99 MET A N 1
ATOM 823 C CA . MET A 1 99 ? -8.692 1.257 -2.037 1.00 96.38 99 MET A CA 1
ATOM 824 C C . MET A 1 99 ? -9.661 1.231 -3.224 1.00 96.38 99 MET A C 1
ATOM 826 O O . MET A 1 99 ? -9.511 0.384 -4.105 1.00 96.38 99 MET A O 1
ATOM 830 N N . ASN A 1 100 ? -10.666 2.111 -3.240 1.00 96.06 100 ASN A N 1
ATOM 831 C CA . ASN A 1 100 ? -11.643 2.186 -4.327 1.00 96.06 100 ASN A CA 1
ATOM 832 C C . ASN A 1 100 ? -11.004 2.693 -5.622 1.00 96.06 100 ASN A C 1
ATOM 834 O O . ASN A 1 100 ? -11.293 2.148 -6.689 1.00 96.06 100 ASN A O 1
ATOM 838 N N . ASP A 1 101 ? -10.115 3.677 -5.510 1.00 96.06 101 ASP A N 1
ATOM 839 C CA . ASP A 1 101 ? -9.374 4.230 -6.642 1.00 96.06 101 ASP A CA 1
ATOM 840 C C . ASP A 1 101 ? -8.219 3.318 -7.086 1.00 96.06 101 ASP A C 1
ATOM 842 O O . ASP A 1 101 ? -7.731 3.413 -8.212 1.00 96.06 101 ASP A O 1
ATOM 846 N N . GLY A 1 102 ? -7.799 2.382 -6.228 1.00 96.00 102 GLY A N 1
ATOM 847 C CA . GLY A 1 102 ? -6.641 1.526 -6.481 1.00 96.00 102 GLY A CA 1
ATOM 848 C C . GLY A 1 102 ? -5.316 2.272 -6.321 1.00 96.00 102 GLY A C 1
ATOM 849 O O . GLY A 1 102 ? -4.328 1.914 -6.958 1.00 96.00 102 GLY A O 1
ATOM 850 N N . HIS A 1 103 ? -5.296 3.300 -5.472 1.00 97.25 103 HIS A N 1
ATOM 851 C CA . HIS A 1 103 ? -4.142 4.151 -5.191 1.00 97.25 103 HIS A CA 1
ATOM 852 C C . HIS A 1 103 ? -3.310 3.679 -3.992 1.00 97.25 103 HIS A C 1
ATOM 854 O O . HIS A 1 103 ? -2.394 4.375 -3.576 1.00 97.25 103 HIS A O 1
ATOM 860 N N . ILE A 1 104 ? -3.604 2.509 -3.423 1.00 97.31 104 ILE A N 1
ATOM 861 C CA . ILE A 1 104 ? -2.821 1.925 -2.330 1.00 97.31 104 ILE A CA 1
ATOM 862 C C . ILE A 1 104 ? -2.551 0.438 -2.571 1.00 97.31 104 ILE A C 1
ATOM 864 O O . ILE A 1 104 ? -3.450 -0.344 -2.908 1.00 97.31 104 ILE A O 1
ATOM 868 N N . ALA A 1 105 ? -1.297 0.037 -2.387 1.00 97.25 105 ALA A N 1
ATOM 869 C CA . ALA A 1 105 ? -0.828 -1.321 -2.611 1.00 97.25 105 ALA A CA 1
ATOM 870 C C . ALA A 1 105 ? 0.209 -1.749 -1.566 1.00 97.25 105 ALA A C 1
ATOM 872 O O . ALA A 1 105 ? 0.895 -0.933 -0.962 1.00 97.25 105 ALA A O 1
ATOM 873 N N . LEU A 1 106 ? 0.339 -3.058 -1.387 1.00 96.00 106 LEU A N 1
ATOM 874 C CA . LEU A 1 106 ? 1.423 -3.701 -0.655 1.00 96.00 106 LEU A CA 1
ATOM 875 C C . LEU A 1 106 ? 2.428 -4.269 -1.653 1.00 96.00 106 LEU A C 1
ATOM 877 O O . LEU A 1 106 ? 2.039 -4.773 -2.711 1.00 96.00 106 LEU A O 1
ATOM 881 N N . MET A 1 107 ? 3.712 -4.227 -1.312 1.00 94.69 107 MET A N 1
ATOM 882 C CA . MET A 1 107 ? 4.743 -4.892 -2.100 1.00 94.69 107 MET A CA 1
ATOM 883 C C . MET A 1 107 ? 4.910 -6.329 -1.611 1.00 94.69 107 MET A C 1
ATOM 885 O O . MET A 1 107 ? 5.201 -6.567 -0.443 1.00 94.69 107 MET A O 1
ATOM 889 N N . GLU A 1 108 ? 4.724 -7.303 -2.503 1.00 93.50 108 GLU A N 1
ATOM 890 C CA . GLU A 1 108 ? 4.901 -8.717 -2.168 1.00 93.50 108 GLU A CA 1
ATOM 891 C C . GLU A 1 108 ? 5.945 -9.388 -3.064 1.00 93.50 108 GLU A C 1
ATOM 893 O O . GLU A 1 108 ? 5.885 -9.242 -4.291 1.00 93.50 108 GLU A O 1
ATOM 898 N N . PRO A 1 109 ? 6.855 -10.195 -2.488 1.00 93.50 109 PRO A N 1
ATOM 899 C CA . PRO A 1 109 ? 7.725 -11.050 -3.274 1.00 93.50 109 PRO A CA 1
ATOM 900 C C . PRO A 1 109 ? 6.912 -12.186 -3.906 1.00 93.50 109 PRO A C 1
ATOM 902 O O . PRO A 1 109 ? 6.057 -12.830 -3.283 1.00 93.50 109 PRO A O 1
ATOM 905 N N . ARG A 1 110 ? 7.195 -12.461 -5.175 1.00 93.31 110 ARG A N 1
ATOM 906 C CA . ARG A 1 110 ? 6.594 -13.533 -5.965 1.00 93.31 110 ARG A CA 1
ATOM 907 C C . ARG A 1 110 ? 7.674 -14.411 -6.570 1.00 93.31 110 ARG A C 1
ATOM 909 O O . ARG A 1 110 ? 8.815 -14.003 -6.772 1.00 93.31 110 ARG A O 1
ATOM 916 N N . VAL A 1 111 ? 7.279 -15.645 -6.870 1.00 92.25 111 VAL A N 1
ATOM 917 C CA . VAL A 1 111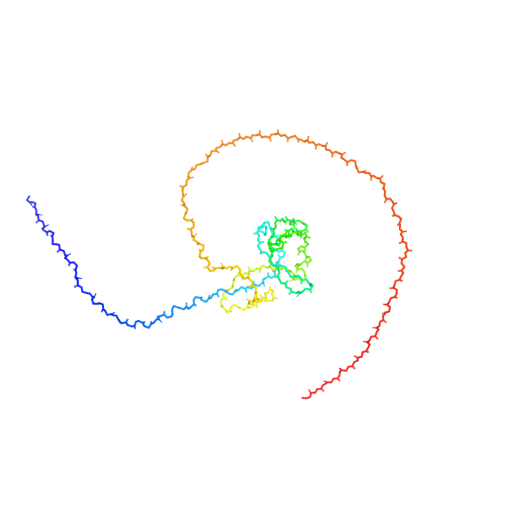 ? 8.162 -16.584 -7.553 1.00 92.25 111 VAL A CA 1
ATOM 918 C C . VAL A 1 111 ? 8.518 -16.057 -8.950 1.00 92.25 111 VAL A C 1
ATOM 920 O O . VAL A 1 111 ? 7.663 -15.460 -9.615 1.00 92.25 111 VAL A O 1
ATOM 923 N N . PRO A 1 112 ? 9.744 -16.314 -9.421 1.00 86.44 112 PRO A N 1
ATOM 924 C CA . PRO A 1 112 ? 10.120 -16.084 -10.808 1.00 86.44 112 PRO A CA 1
ATOM 925 C C . PRO A 1 112 ? 9.091 -16.743 -11.734 1.00 86.44 112 PRO A C 1
ATOM 927 O O . PRO A 1 112 ? 8.664 -17.876 -11.499 1.00 86.44 112 PRO A O 1
ATOM 930 N N . ASN A 1 113 ? 8.658 -16.034 -12.778 1.00 87.12 113 ASN A N 1
ATOM 931 C CA . ASN A 1 113 ? 7.594 -16.459 -13.703 1.00 87.12 113 ASN A CA 1
ATOM 932 C C . ASN A 1 113 ? 6.162 -16.485 -13.123 1.00 87.12 113 ASN A C 1
ATOM 934 O O . ASN A 1 113 ? 5.265 -17.097 -13.719 1.00 87.12 113 ASN A O 1
ATOM 938 N N . HIS A 1 114 ? 5.905 -15.823 -11.988 1.00 91.56 114 HIS A N 1
ATOM 939 C CA . HIS A 1 114 ? 4.540 -15.640 -11.485 1.00 91.56 114 HIS A CA 1
ATOM 940 C C . HIS A 1 114 ? 3.669 -14.901 -12.509 1.00 91.56 114 HIS A C 1
ATOM 942 O O . HIS A 1 114 ? 4.054 -13.878 -13.073 1.00 91.56 114 HIS A O 1
ATOM 948 N N . ARG A 1 115 ? 2.460 -15.419 -12.746 1.00 93.94 115 ARG A N 1
ATOM 949 C CA . ARG A 1 115 ? 1.472 -14.757 -13.604 1.00 93.94 115 ARG A CA 1
ATOM 950 C C . ARG A 1 115 ? 0.725 -13.710 -12.788 1.00 93.94 115 ARG A C 1
ATOM 952 O O . ARG A 1 115 ? -0.008 -14.080 -11.870 1.00 93.94 115 ARG A O 1
ATOM 959 N N . LEU A 1 116 ? 0.874 -12.444 -13.173 1.00 93.19 116 LEU A N 1
ATOM 960 C CA . LEU A 1 116 ? 0.180 -11.319 -12.550 1.00 93.19 116 LEU A CA 1
ATOM 961 C C . LEU A 1 116 ? -1.335 -11.555 -12.512 1.00 93.19 116 LEU A C 1
ATOM 963 O O . LEU A 1 116 ? -1.957 -11.943 -13.508 1.00 93.19 116 LEU A O 1
ATOM 967 N N . ARG A 1 117 ? -1.927 -11.343 -11.337 1.00 94.31 117 ARG A N 1
ATOM 968 C CA . ARG A 1 117 ? -3.380 -11.356 -11.141 1.00 94.31 117 ARG A CA 1
ATOM 969 C C . ARG A 1 117 ? -3.989 -10.014 -11.555 1.00 94.31 117 ARG A C 1
ATOM 971 O O . ARG A 1 117 ? -3.288 -9.051 -11.820 1.00 94.31 117 ARG A O 1
ATOM 978 N N . LYS A 1 118 ? -5.324 -9.951 -11.582 1.00 93.12 118 LYS A N 1
ATOM 979 C CA . LYS A 1 118 ? -6.072 -8.732 -11.936 1.00 93.12 118 LYS A CA 1
ATOM 980 C C . LYS A 1 118 ? -5.765 -7.540 -11.013 1.00 93.12 118 LYS A C 1
ATOM 982 O O . LYS A 1 118 ? -5.829 -6.408 -11.467 1.00 93.12 118 LYS A O 1
ATOM 987 N N . ASP A 1 119 ? -5.438 -7.820 -9.754 1.00 93.62 119 ASP A N 1
ATOM 988 C CA . ASP A 1 119 ? -5.178 -6.811 -8.719 1.00 93.62 119 ASP A CA 1
ATOM 989 C C . ASP A 1 119 ? -3.668 -6.660 -8.429 1.00 93.62 119 ASP A C 1
ATOM 991 O O . ASP A 1 119 ? -3.287 -6.253 -7.332 1.00 93.62 119 ASP A O 1
ATOM 995 N N . GLU A 1 120 ? -2.811 -7.098 -9.360 1.00 94.75 120 GLU A N 1
ATOM 996 C CA . GLU A 1 120 ? -1.353 -7.070 -9.224 1.00 94.75 120 GLU A CA 1
ATOM 997 C C . GLU A 1 120 ? -0.715 -6.324 -10.399 1.00 94.75 120 GLU A C 1
ATOM 999 O O . GLU A 1 120 ? -1.063 -6.560 -11.559 1.00 94.75 120 GLU A O 1
ATOM 1004 N N . PHE A 1 121 ? 0.268 -5.480 -10.098 1.00 92.62 121 PHE A N 1
ATOM 1005 C CA . PHE A 1 121 ? 1.028 -4.711 -11.079 1.00 92.62 121 PHE A CA 1
ATOM 1006 C C . PHE A 1 121 ? 2.528 -4.992 -10.929 1.00 92.62 121 PHE A C 1
ATOM 1008 O O . PHE A 1 121 ? 3.002 -5.196 -9.806 1.00 92.62 121 PHE A O 1
ATOM 1015 N N . PRO A 1 122 ? 3.289 -5.037 -12.037 1.00 91.50 122 PRO A N 1
ATOM 1016 C CA . PRO A 1 122 ? 4.734 -5.187 -11.957 1.00 91.50 122 PRO A CA 1
ATOM 1017 C C . PRO A 1 122 ? 5.348 -3.923 -11.346 1.00 91.50 122 PRO A C 1
ATOM 1019 O O . PRO A 1 122 ? 4.947 -2.810 -11.693 1.00 91.50 122 PRO A O 1
ATOM 1022 N N . VAL A 1 123 ? 6.315 -4.100 -10.446 1.00 91.12 123 VAL A N 1
ATOM 1023 C CA . VAL A 1 123 ? 7.112 -2.987 -9.917 1.00 91.12 123 VAL A CA 1
ATOM 1024 C C . VAL A 1 123 ? 8.056 -2.506 -11.033 1.00 91.12 123 VAL A C 1
ATOM 1026 O O . VAL A 1 123 ? 8.737 -3.346 -11.628 1.00 91.12 123 VAL A O 1
ATOM 1029 N N . PRO A 1 124 ? 8.089 -1.203 -11.371 1.00 86.75 124 PRO A N 1
ATOM 1030 C CA . PRO A 1 124 ? 9.060 -0.654 -12.318 1.00 86.75 124 PRO A CA 1
ATOM 1031 C C . PRO A 1 124 ? 10.497 -0.913 -11.849 1.00 86.75 124 PRO A C 1
ATOM 1033 O O . PRO A 1 124 ? 10.775 -0.765 -10.660 1.00 86.75 124 PRO A O 1
ATOM 1036 N N . GLU A 1 125 ? 11.414 -1.236 -12.767 1.00 81.88 125 GLU A N 1
ATOM 1037 C CA . GLU A 1 125 ? 12.828 -1.514 -12.441 1.00 81.88 125 GLU A CA 1
ATOM 1038 C C . GLU A 1 125 ? 13.542 -0.323 -11.776 1.00 81.88 125 GLU A C 1
ATOM 1040 O O . GLU A 1 125 ? 14.497 -0.519 -11.032 1.00 81.88 125 GLU A O 1
ATOM 1045 N N . ASP A 1 126 ? 13.058 0.901 -12.000 1.00 80.50 126 ASP A N 1
ATOM 1046 C CA . ASP A 1 126 ? 13.604 2.126 -11.405 1.00 80.50 126 ASP A CA 1
ATOM 1047 C C . ASP A 1 126 ? 13.157 2.369 -9.953 1.00 80.50 126 ASP A C 1
ATOM 1049 O O . ASP A 1 126 ? 13.590 3.335 -9.322 1.00 80.50 126 ASP A O 1
ATOM 1053 N N . THR A 1 127 ? 12.264 1.535 -9.415 1.00 77.69 127 THR A N 1
ATOM 1054 C CA . THR A 1 127 ? 11.801 1.689 -8.032 1.00 77.69 127 THR A CA 1
ATOM 1055 C C . THR A 1 127 ? 12.890 1.190 -7.095 1.00 77.69 127 THR A C 1
ATOM 1057 O O . THR A 1 127 ? 13.351 0.060 -7.239 1.00 77.69 127 THR A O 1
ATOM 1060 N N . GLU A 1 128 ? 13.287 2.012 -6.120 1.00 74.12 128 GLU A N 1
ATOM 1061 C CA . GLU A 1 128 ? 14.193 1.608 -5.042 1.00 74.12 128 GLU A CA 1
ATOM 1062 C C . GLU A 1 128 ? 13.530 0.465 -4.251 1.00 74.12 128 GLU A C 1
ATOM 1064 O O . GLU A 1 128 ? 12.727 0.690 -3.346 1.00 74.12 128 GLU A O 1
ATOM 1069 N N . THR A 1 129 ? 13.789 -0.783 -4.645 1.00 72.88 129 THR A N 1
ATOM 1070 C CA . THR A 1 129 ? 13.339 -1.948 -3.885 1.00 72.88 129 THR A CA 1
ATOM 1071 C C . THR A 1 129 ? 14.150 -2.022 -2.598 1.00 72.88 129 THR A C 1
ATOM 1073 O O . THR A 1 129 ? 15.361 -1.780 -2.655 1.00 72.88 129 THR A O 1
ATOM 1076 N N . PRO A 1 130 ? 13.542 -2.394 -1.458 1.00 64.69 130 PRO A N 1
ATOM 1077 C CA . PRO A 1 130 ? 14.312 -2.666 -0.251 1.00 64.69 130 PRO A CA 1
ATOM 1078 C C . PRO A 1 130 ? 15.401 -3.689 -0.592 1.00 64.69 130 PRO A C 1
ATOM 1080 O O . PRO A 1 130 ? 15.118 -4.701 -1.237 1.00 64.69 130 PRO A O 1
ATOM 1083 N N . ASP A 1 131 ? 16.656 -3.403 -0.235 1.00 63.34 131 ASP A N 1
ATOM 1084 C CA . ASP A 1 131 ? 17.799 -4.265 -0.552 1.00 63.34 131 ASP A CA 1
ATOM 1085 C C . ASP A 1 131 ? 17.679 -5.587 0.222 1.00 63.34 131 ASP A C 1
ATOM 1087 O O . ASP A 1 131 ? 18.207 -5.757 1.318 1.00 63.34 131 ASP A O 1
ATOM 1091 N N . VAL A 1 132 ? 16.957 -6.554 -0.351 1.00 62.25 132 VAL A N 1
ATOM 1092 C CA . VAL A 1 132 ? 16.775 -7.903 0.219 1.00 62.25 132 VAL A CA 1
ATOM 1093 C C . VAL A 1 132 ? 18.079 -8.718 0.151 1.00 62.25 132 VAL A C 1
ATOM 1095 O O . VAL A 1 132 ? 18.168 -9.826 0.676 1.00 62.25 132 VAL A O 1
ATOM 1098 N N . SER A 1 133 ? 19.128 -8.163 -0.463 1.00 55.03 133 SER A N 1
ATOM 1099 C CA . SER A 1 133 ? 20.447 -8.784 -0.590 1.00 55.03 133 SER A CA 1
ATOM 1100 C C . SER A 1 133 ? 21.253 -8.795 0.706 1.00 55.03 133 SER A C 1
ATOM 1102 O O . SER A 1 133 ? 22.284 -9.471 0.753 1.00 55.03 133 SER A O 1
ATOM 1104 N N . GLN A 1 134 ? 20.817 -8.103 1.763 1.00 46.81 134 GLN A N 1
ATOM 1105 C CA . GLN A 1 134 ? 21.427 -8.292 3.073 1.00 46.81 134 GLN A CA 1
ATOM 1106 C C . GLN A 1 134 ? 20.832 -9.544 3.719 1.00 46.81 134 GLN A C 1
ATOM 1108 O O . GLN A 1 134 ? 19.664 -9.523 4.116 1.00 46.81 134 GLN A O 1
ATOM 1113 N N . PRO A 1 135 ? 21.595 -10.651 3.839 1.00 51.25 135 PRO A N 1
ATOM 1114 C CA . PRO A 1 135 ? 21.155 -11.748 4.675 1.00 51.25 135 PRO A CA 1
ATOM 1115 C C . PRO A 1 135 ? 20.943 -11.151 6.060 1.00 51.25 135 PRO A C 1
ATOM 1117 O O . PRO A 1 135 ? 21.889 -10.634 6.656 1.00 51.25 135 PRO A O 1
ATOM 1120 N N . VAL A 1 136 ? 19.698 -11.185 6.539 1.00 52.28 136 VAL A N 1
ATOM 1121 C CA . VAL A 1 136 ? 19.385 -11.051 7.958 1.00 52.28 136 VAL A CA 1
ATOM 1122 C C . VAL A 1 136 ? 20.315 -12.021 8.669 1.00 52.28 136 VAL A C 1
ATOM 1124 O O . VAL A 1 136 ? 20.101 -13.231 8.654 1.00 52.28 136 VAL A O 1
ATOM 1127 N N . LEU A 1 137 ? 21.431 -11.498 9.179 1.00 49.25 137 LEU A N 1
ATOM 1128 C CA . LEU A 1 137 ? 22.298 -12.231 10.074 1.00 49.25 137 LEU A CA 1
ATOM 1129 C C . LEU A 1 137 ? 21.368 -12.607 11.213 1.00 49.25 137 LEU A C 1
ATOM 1131 O O . LEU A 1 137 ? 20.907 -11.715 11.923 1.00 49.25 137 LEU A O 1
ATOM 1135 N N . GLU A 1 138 ? 21.021 -13.894 11.297 1.00 46.56 138 GLU A N 1
ATOM 1136 C CA . GLU A 1 138 ? 20.395 -14.491 12.467 1.00 46.56 138 GLU A CA 1
ATOM 1137 C C . GLU A 1 138 ? 21.137 -13.921 13.673 1.00 46.56 138 GLU A C 1
ATOM 1139 O O . GLU A 1 138 ? 22.283 -14.287 13.949 1.00 46.56 138 GLU A O 1
ATOM 1144 N N . LEU A 1 139 ? 20.510 -12.945 14.332 1.00 48.69 139 LEU A N 1
ATOM 1145 C CA . LEU A 1 139 ? 20.883 -12.507 15.658 1.00 48.69 139 LEU A CA 1
ATOM 1146 C C . LEU A 1 139 ? 20.611 -13.728 16.518 1.00 48.69 139 LEU A C 1
ATOM 1148 O O . LEU A 1 139 ? 19.489 -13.963 16.955 1.00 48.69 139 LEU A O 1
ATOM 1152 N N . SER A 1 140 ? 21.646 -14.554 16.638 1.00 43.75 140 SER A N 1
ATOM 1153 C CA . SER A 1 140 ? 21.695 -15.697 17.521 1.00 43.75 140 SER A CA 1
ATOM 1154 C C . SER A 1 140 ? 21.189 -15.253 18.884 1.00 43.75 140 SER A C 1
ATOM 1156 O O . SER A 1 140 ? 21.738 -14.331 19.490 1.00 43.75 140 SER A O 1
ATOM 1158 N N . GLU A 1 141 ? 20.104 -15.898 19.291 1.00 53.22 141 GLU A N 1
ATOM 1159 C CA . GLU A 1 141 ? 19.423 -15.781 20.569 1.00 53.22 141 GLU A CA 1
ATOM 1160 C C . GLU A 1 141 ? 20.410 -16.091 21.707 1.00 53.22 141 GLU A C 1
ATOM 1162 O O . GLU A 1 141 ? 20.525 -17.233 22.149 1.00 53.22 141 GLU A O 1
ATOM 1167 N N . ASP A 1 142 ? 21.156 -15.087 22.171 1.00 52.66 142 ASP A N 1
ATOM 1168 C CA . ASP A 1 142 ? 21.964 -15.204 23.387 1.00 52.66 142 ASP A CA 1
ATOM 1169 C C . ASP A 1 142 ? 21.096 -14.836 24.600 1.00 52.66 142 ASP A C 1
ATOM 1171 O O . ASP A 1 142 ? 20.954 -13.686 25.019 1.00 52.66 142 ASP A O 1
ATOM 1175 N N . ASP A 1 143 ? 20.408 -15.879 25.059 1.00 59.09 143 ASP A N 1
ATOM 1176 C CA . ASP A 1 143 ? 20.019 -16.200 26.430 1.00 59.09 143 ASP A CA 1
ATOM 1177 C C . ASP A 1 143 ? 20.576 -15.259 27.520 1.00 59.09 143 ASP A C 1
ATOM 1179 O O . ASP A 1 143 ? 21.703 -15.416 27.977 1.00 59.09 143 ASP A O 1
ATOM 1183 N N . HIS A 1 144 ? 19.750 -14.340 28.034 1.00 54.31 144 HIS A N 1
ATOM 1184 C CA . HIS A 1 144 ? 19.939 -13.803 29.386 1.00 54.31 144 HIS A CA 1
ATOM 1185 C C . HIS A 1 144 ? 18.605 -13.545 30.106 1.00 54.31 144 HIS A C 1
ATOM 1187 O O . HIS A 1 144 ? 18.041 -12.457 30.130 1.00 54.31 144 HIS A O 1
ATOM 1193 N N . ALA A 1 145 ? 18.118 -14.633 30.699 1.00 58.69 145 ALA A N 1
ATOM 1194 C CA . ALA A 1 145 ? 17.558 -14.760 32.043 1.00 58.69 145 ALA A CA 1
ATOM 1195 C C . ALA A 1 145 ? 17.032 -13.510 32.800 1.00 58.69 145 ALA A C 1
ATOM 1197 O O . ALA A 1 145 ? 17.790 -12.768 33.419 1.00 58.69 145 ALA A O 1
ATOM 1198 N N . SER A 1 146 ? 15.709 -13.536 32.985 1.00 56.59 146 SER A N 1
ATOM 1199 C CA . SER A 1 146 ? 14.948 -13.375 34.244 1.00 56.59 146 SER A CA 1
ATOM 1200 C C . SER A 1 146 ? 14.046 -12.134 34.385 1.00 56.59 146 SER A C 1
ATOM 1202 O O . SER A 1 146 ? 14.505 -11.007 34.226 1.00 56.59 146 SER A O 1
ATOM 1204 N N . PRO A 1 147 ? 12.768 -12.351 34.762 1.00 60.41 147 PRO A N 1
ATOM 1205 C CA . PRO A 1 147 ? 11.782 -11.308 35.019 1.00 60.41 147 PRO A CA 1
ATOM 1206 C C . PRO A 1 147 ? 11.917 -10.759 36.445 1.00 60.41 147 PRO A C 1
ATOM 1208 O O . PRO A 1 147 ? 11.835 -11.522 37.411 1.00 60.41 147 PRO A O 1
ATOM 1211 N N . ASP A 1 148 ? 12.052 -9.441 36.580 1.00 61.97 148 ASP A N 1
ATOM 1212 C CA . ASP A 1 148 ? 11.867 -8.749 37.856 1.00 61.97 148 ASP A CA 1
ATOM 1213 C C . ASP A 1 148 ? 10.478 -8.101 37.882 1.00 61.97 148 ASP A C 1
ATOM 1215 O O . ASP A 1 148 ? 10.112 -7.303 37.020 1.00 61.97 148 ASP A O 1
ATOM 1219 N N . LYS A 1 149 ? 9.668 -8.545 38.844 1.00 62.41 149 LYS A N 1
ATOM 1220 C CA . LYS A 1 149 ? 8.320 -8.048 39.107 1.00 62.41 149 LYS A CA 1
ATOM 1221 C C . LYS A 1 149 ? 8.413 -6.703 39.829 1.00 62.41 149 LYS A C 1
ATOM 1223 O O . LYS A 1 149 ? 8.562 -6.687 41.048 1.00 62.41 149 LYS A O 1
ATOM 1228 N N . GLY A 1 150 ? 8.240 -5.613 39.093 1.00 57.22 150 GLY A N 1
ATOM 1229 C CA . GLY A 1 150 ? 7.85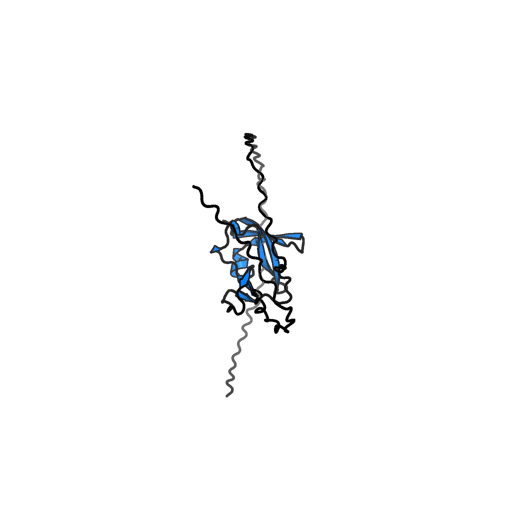9 -4.315 39.648 1.00 57.22 150 GLY A CA 1
ATOM 1230 C C . GLY A 1 150 ? 6.362 -4.085 39.462 1.00 57.22 150 GLY A C 1
ATOM 1231 O O . GLY A 1 150 ? 5.936 -3.657 38.395 1.00 57.22 150 GLY A O 1
ATOM 1232 N N . GLU A 1 151 ? 5.564 -4.434 40.473 1.00 59.66 151 GLU A N 1
ATOM 1233 C CA . GLU A 1 151 ? 4.218 -3.882 40.672 1.00 59.66 151 GLU A CA 1
ATOM 1234 C C . GLU A 1 151 ? 4.388 -2.447 41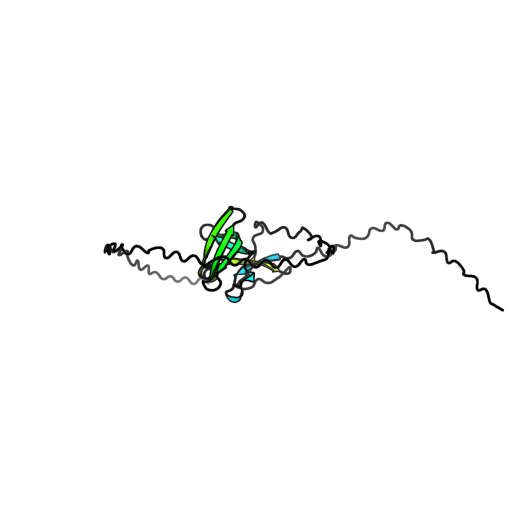.177 1.00 59.66 151 GLU A C 1
ATOM 1236 O O . GLU A 1 151 ? 4.808 -2.258 42.317 1.00 59.66 151 GLU A O 1
ATOM 1241 N N . GLU A 1 152 ? 4.057 -1.455 40.354 1.00 58.44 152 GLU A N 1
ATOM 1242 C CA . GLU A 1 152 ? 3.835 -0.083 40.812 1.00 58.44 152 GLU A CA 1
ATOM 1243 C C . GLU A 1 152 ? 2.476 0.378 40.274 1.00 58.44 152 GLU A C 1
ATOM 1245 O O . GLU A 1 152 ? 2.286 0.672 39.096 1.00 58.44 152 GLU A O 1
ATOM 1250 N N . ASP A 1 153 ? 1.508 0.294 41.183 1.00 57.53 153 ASP A N 1
ATOM 1251 C CA . ASP A 1 153 ? 0.146 0.805 41.113 1.00 57.53 153 ASP A CA 1
ATOM 1252 C C . ASP A 1 153 ? 0.233 2.341 41.131 1.00 57.53 153 ASP A C 1
ATOM 1254 O O . ASP A 1 153 ? 0.495 2.926 42.183 1.00 57.53 153 ASP A O 1
ATOM 1258 N N . GLU A 1 154 ? 0.060 3.005 39.985 1.00 60.62 154 GLU A N 1
ATOM 1259 C CA . GLU A 1 154 ? -0.096 4.464 39.944 1.00 60.62 154 GLU A CA 1
ATOM 1260 C C . GLU A 1 154 ? -1.512 4.818 39.477 1.00 60.62 154 GLU A C 1
ATOM 1262 O O . GLU A 1 154 ? -1.831 4.920 38.292 1.00 60.62 154 GLU A O 1
ATOM 1267 N N . GLN A 1 155 ? -2.383 4.934 40.480 1.00 58.06 155 GLN A N 1
ATOM 1268 C CA . GLN A 1 155 ? -3.628 5.692 40.445 1.00 58.06 155 GLN A CA 1
ATOM 1269 C C . GLN A 1 155 ? -3.286 7.185 40.460 1.00 58.06 155 GLN A C 1
ATOM 1271 O O . GLN A 1 155 ? -2.828 7.653 41.497 1.00 58.06 155 GLN A O 1
ATOM 1276 N N . VAL A 1 156 ? -3.552 7.929 39.386 1.00 55.12 156 VAL A N 1
ATOM 1277 C CA . VAL A 1 156 ? -3.736 9.396 39.422 1.00 55.12 156 VAL A CA 1
ATOM 1278 C C . VAL A 1 156 ? -4.696 9.755 38.280 1.00 55.12 156 VAL A C 1
ATOM 1280 O O . VAL A 1 156 ? -4.363 9.581 37.113 1.00 55.12 156 VAL A O 1
ATOM 1283 N N . GLU A 1 157 ? -5.990 9.797 38.588 1.00 55.19 157 GLU A N 1
ATOM 1284 C CA . GLU A 1 157 ? -6.827 10.990 38.818 1.00 55.19 157 GLU A CA 1
ATOM 1285 C C . GLU A 1 157 ? -7.472 11.519 37.530 1.00 55.19 157 GLU A C 1
ATOM 1287 O O . GLU A 1 157 ? -6.827 11.942 36.574 1.00 55.19 157 GLU A O 1
ATOM 1292 N N . GLU A 1 158 ? -8.800 11.406 37.541 1.00 57.25 158 GLU A N 1
ATOM 1293 C CA . GLU A 1 158 ? -9.744 12.097 36.680 1.00 57.25 158 GLU A CA 1
ATOM 1294 C C . GLU A 1 158 ? -9.568 13.605 36.887 1.00 57.25 158 GLU A C 1
ATOM 1296 O O . GLU A 1 158 ? -9.790 14.088 37.994 1.00 57.25 158 GLU A O 1
ATOM 1301 N N . GLU A 1 159 ? -9.224 14.349 35.836 1.00 57.75 159 GLU A N 1
ATOM 1302 C CA . GLU A 1 159 ? -9.567 15.769 35.771 1.00 57.75 159 GLU A CA 1
ATOM 1303 C C . GLU A 1 159 ? -10.563 15.961 34.627 1.00 57.75 159 GLU A C 1
ATOM 1305 O O . GLU A 1 159 ? -10.265 15.836 33.436 1.00 57.75 159 GLU A O 1
ATOM 1310 N N . GLU A 1 160 ? -11.808 16.134 35.063 1.00 60.19 160 GLU A N 1
ATOM 1311 C CA . GLU A 1 160 ? -12.899 16.735 34.323 1.00 60.19 160 GLU A CA 1
ATOM 1312 C C . GLU A 1 160 ? -12.513 18.188 34.016 1.00 60.19 160 GLU A C 1
ATOM 1314 O O . GLU A 1 160 ? -12.605 19.040 34.893 1.00 60.19 160 GLU A O 1
ATOM 1319 N N . ASP A 1 161 ? -12.127 18.486 32.777 1.00 53.16 161 ASP A N 1
ATOM 1320 C CA . ASP A 1 161 ? -12.191 19.856 32.268 1.00 53.16 161 ASP A CA 1
ATOM 1321 C C . ASP A 1 161 ? -13.288 19.937 31.209 1.00 53.16 161 ASP A C 1
ATOM 1323 O O . ASP A 1 161 ? -13.161 19.596 30.029 1.00 53.16 161 ASP A O 1
ATOM 1327 N N . GLU A 1 162 ? -14.437 20.334 31.739 1.00 60.12 162 GLU A N 1
ATOM 1328 C CA . GLU A 1 162 ? -15.647 20.765 31.069 1.00 60.12 162 GLU A CA 1
ATOM 1329 C C . GLU A 1 162 ? -15.377 22.140 30.423 1.00 60.12 162 GLU A C 1
ATOM 1331 O O . GLU A 1 162 ? -15.868 23.169 30.879 1.00 60.12 162 GLU A O 1
ATOM 1336 N N . ASP A 1 163 ? -14.558 22.176 29.368 1.00 57.81 163 ASP A N 1
ATOM 1337 C CA . ASP A 1 163 ? -14.341 23.393 28.579 1.00 57.81 163 ASP A CA 1
ATOM 1338 C C . ASP A 1 163 ? -15.513 23.614 27.610 1.00 57.81 163 ASP A C 1
ATOM 1340 O O . ASP A 1 163 ? -15.557 23.128 26.477 1.00 57.81 163 ASP A O 1
ATOM 1344 N N . ASP A 1 164 ? -16.513 24.321 28.137 1.00 57.78 164 ASP A N 1
ATOM 1345 C CA . ASP A 1 164 ? -17.078 25.541 27.552 1.00 57.78 164 ASP A CA 1
ATOM 1346 C C . ASP A 1 164 ? -17.031 25.593 26.011 1.00 57.78 164 ASP A C 1
ATOM 1348 O O . ASP A 1 164 ? -16.117 26.136 25.392 1.00 57.78 164 ASP A O 1
ATOM 1352 N N . ILE A 1 165 ? -18.058 25.024 25.374 1.00 64.00 165 ILE A N 1
ATOM 1353 C CA . ILE A 1 165 ? -18.359 25.270 23.962 1.00 64.00 165 ILE A CA 1
ATOM 1354 C C . ILE A 1 165 ? -19.019 26.656 23.881 1.00 64.00 165 ILE A C 1
ATOM 1356 O O . ILE A 1 165 ? -20.177 26.779 24.298 1.00 64.00 165 ILE A O 1
ATOM 1360 N N . PRO A 1 166 ? -18.374 27.696 23.315 1.00 61.56 166 PRO A N 1
ATOM 1361 C CA . PRO A 1 166 ? -19.082 28.921 22.992 1.00 61.56 166 PRO A CA 1
ATOM 1362 C C . PRO A 1 166 ? -20.060 28.659 21.841 1.00 61.56 166 PRO A C 1
ATOM 1364 O O . PRO A 1 166 ? -19.700 28.580 20.665 1.00 61.56 166 PRO A O 1
ATOM 1367 N N . ASP A 1 167 ? -21.331 28.557 22.217 1.00 66.12 167 ASP A N 1
ATOM 1368 C CA . ASP A 1 167 ? -22.490 28.862 21.388 1.00 66.12 167 ASP A CA 1
ATOM 1369 C C . ASP A 1 167 ? -22.407 30.327 20.930 1.00 66.12 167 ASP A C 1
ATOM 1371 O O . ASP A 1 167 ? -22.711 31.240 21.692 1.00 66.12 167 ASP A O 1
ATOM 1375 N N . ALA A 1 168 ? -21.930 30.565 19.706 1.00 58.34 168 ALA A N 1
ATOM 1376 C CA . ALA A 1 168 ? -22.233 31.766 18.923 1.00 58.34 168 ALA A CA 1
ATOM 1377 C C . ALA A 1 168 ? -21.563 31.684 17.550 1.00 58.34 168 ALA A C 1
ATOM 1379 O O . ALA A 1 168 ? -20.367 31.935 17.405 1.00 58.34 168 ALA A O 1
ATOM 1380 N N . GLY A 1 169 ? -22.342 31.397 16.510 1.00 49.25 169 GLY A N 1
ATOM 1381 C CA . GLY A 1 169 ? -21.800 31.447 15.158 1.00 49.25 169 GLY A CA 1
ATOM 1382 C C . GLY A 1 169 ? -22.786 31.163 14.047 1.00 49.25 169 GLY A C 1
ATOM 1383 O O . GLY A 1 169 ? -22.425 30.497 13.086 1.00 49.25 169 GLY A O 1
ATOM 1384 N N . ALA A 1 170 ? -24.018 31.662 14.163 1.00 58.12 170 ALA A N 1
ATOM 1385 C CA . ALA A 1 170 ? -24.846 31.892 12.990 1.00 58.12 170 ALA A CA 1
ATOM 1386 C C . ALA A 1 170 ? -24.080 32.833 12.044 1.00 58.12 170 ALA A C 1
ATOM 1388 O O . ALA A 1 170 ? -24.020 34.038 12.282 1.00 58.12 170 ALA A O 1
ATOM 1389 N N . ILE A 1 171 ? -23.462 32.270 11.009 1.00 55.03 171 ILE A N 1
ATOM 1390 C CA . ILE A 1 171 ? -23.067 33.013 9.820 1.00 55.03 171 ILE A CA 1
ATOM 1391 C C . ILE A 1 171 ? -23.949 32.553 8.675 1.00 55.03 171 ILE A C 1
ATOM 1393 O O . ILE A 1 171 ? -24.243 31.371 8.496 1.00 55.03 171 ILE A O 1
ATOM 1397 N N . GLU A 1 172 ? -24.461 33.573 8.021 1.00 56.31 172 GLU A N 1
ATOM 1398 C CA . GLU A 1 172 ? -25.622 33.582 7.168 1.00 56.31 172 GLU A CA 1
ATOM 1399 C C . GLU A 1 172 ? -25.409 32.739 5.912 1.00 56.31 172 GLU A C 1
ATOM 1401 O O . GLU A 1 172 ? -24.322 32.679 5.338 1.00 56.31 172 GLU A O 1
ATOM 1406 N N . GLU A 1 173 ? -26.495 32.093 5.491 1.00 52.94 173 GLU A N 1
ATOM 1407 C CA . GLU A 1 173 ? -26.662 31.617 4.129 1.00 52.94 173 GLU A CA 1
ATOM 1408 C C . GLU A 1 173 ? -26.374 32.779 3.170 1.00 52.94 173 GLU A C 1
ATOM 1410 O O . GLU A 1 173 ? -27.130 33.747 3.117 1.00 52.94 173 GLU A O 1
ATOM 1415 N N . GLU A 1 174 ? -25.297 32.674 2.399 1.00 64.88 174 GLU A N 1
ATOM 1416 C CA . GLU A 1 174 ? -25.107 33.460 1.183 1.00 64.88 174 GLU A CA 1
ATOM 1417 C C . GLU A 1 174 ? -25.739 32.676 0.017 1.00 64.88 174 GLU A C 1
ATOM 1419 O O . GLU A 1 174 ? -25.229 31.617 -0.360 1.00 64.88 174 GLU A O 1
ATOM 1424 N N . PRO A 1 175 ? -26.847 33.149 -0.584 1.00 67.94 175 PRO A N 1
ATOM 1425 C CA . PRO A 1 175 ? -27.363 32.598 -1.824 1.00 67.94 175 PRO A CA 1
ATOM 1426 C C . PRO A 1 175 ? -26.795 33.391 -3.005 1.00 67.94 175 PRO A C 1
ATOM 1428 O O . PRO A 1 175 ? -27.297 34.462 -3.327 1.00 67.94 175 PRO A O 1
ATOM 1431 N N . SER A 1 176 ? -25.778 32.883 -3.694 1.00 54.31 176 SER A N 1
ATOM 1432 C CA . SER A 1 176 ? -25.427 33.315 -5.060 1.00 54.31 176 SER A CA 1
ATOM 1433 C C . SER A 1 176 ? -24.346 32.376 -5.603 1.00 54.31 176 SER A C 1
ATOM 1435 O O . SER A 1 176 ? -23.533 31.866 -4.850 1.00 54.31 176 SER A O 1
ATOM 1437 N N . GLU A 1 177 ? -24.250 32.021 -6.873 1.00 56.62 177 GLU A N 1
ATOM 1438 C CA . GLU A 1 177 ? -24.973 32.390 -8.075 1.00 56.62 177 GLU A CA 1
ATOM 1439 C C . GLU A 1 177 ? -24.739 31.233 -9.057 1.00 56.62 177 GLU A C 1
ATOM 1441 O O . GLU A 1 177 ? -23.699 30.570 -9.032 1.00 56.62 177 GLU A O 1
ATOM 1446 N N . GLY A 1 178 ? -25.725 30.951 -9.904 1.00 57.31 178 GLY A N 1
ATOM 1447 C CA . GLY A 1 178 ? -25.622 29.884 -10.886 1.00 57.31 178 GLY A CA 1
ATOM 1448 C C . GLY A 1 178 ? -24.439 30.080 -11.836 1.00 57.31 178 GLY A C 1
ATOM 1449 O O . GLY A 1 178 ? -24.272 31.137 -12.434 1.00 57.31 178 GLY A O 1
ATOM 1450 N N . SER A 1 179 ? -23.682 29.010 -12.058 1.00 53.28 179 SER A N 1
ATOM 1451 C CA . SER A 1 179 ? -23.016 28.798 -13.341 1.00 53.28 179 SER A CA 1
ATOM 1452 C C . SER A 1 179 ? -23.726 27.671 -14.068 1.00 53.28 179 SER A C 1
ATOM 1454 O O . SER A 1 179 ? -23.370 26.498 -13.996 1.00 53.28 179 SER A O 1
ATOM 1456 N N . ASP A 1 180 ? -24.778 28.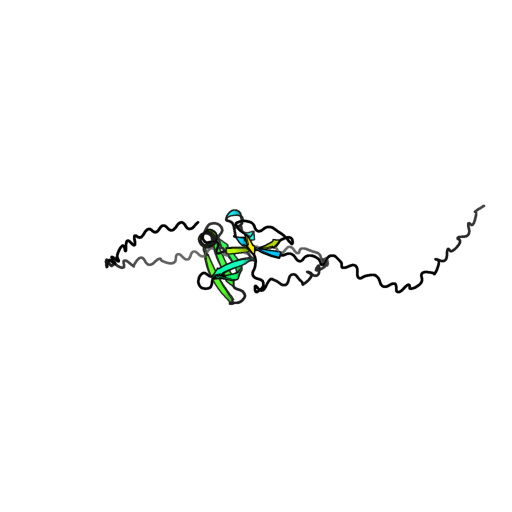087 -14.768 1.00 59.66 180 ASP A N 1
ATOM 1457 C CA . ASP A 1 180 ? -25.185 27.474 -16.020 1.00 59.66 180 ASP A CA 1
ATOM 1458 C C . ASP A 1 180 ? -23.975 27.524 -16.966 1.00 59.66 180 ASP A C 1
ATOM 1460 O O . ASP A 1 180 ? -23.606 28.577 -17.484 1.00 59.66 180 ASP A O 1
ATOM 1464 N N . VAL A 1 181 ? -23.303 26.388 -17.146 1.00 64.44 181 VAL A N 1
ATOM 1465 C CA . VAL A 1 181 ? -22.410 26.200 -18.285 1.00 64.44 181 VAL A CA 1
ATOM 1466 C C . VAL A 1 181 ? -22.785 24.913 -19.003 1.00 64.44 181 VAL A C 1
ATOM 1468 O O . VAL A 1 181 ? -22.273 23.827 -18.769 1.00 64.44 181 VAL A O 1
ATOM 1471 N N . SER A 1 182 ? -23.750 25.091 -19.901 1.00 61.31 182 SER A N 1
ATOM 1472 C CA . SER A 1 182 ? -23.722 24.548 -21.258 1.00 61.31 182 SER A CA 1
ATOM 1473 C C . SER A 1 182 ? -23.465 23.046 -21.385 1.00 61.31 182 SER A C 1
ATOM 1475 O O . SER A 1 182 ? -22.341 22.569 -21.534 1.00 61.31 182 SER A O 1
ATOM 1477 N N . GLN A 1 183 ? -24.574 22.321 -21.517 1.00 53.12 183 GLN A N 1
ATOM 1478 C CA . GLN A 1 183 ? -24.624 21.075 -22.270 1.00 53.12 183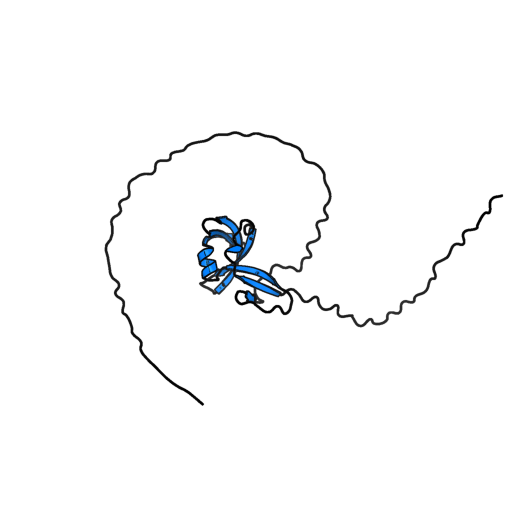 GLN A CA 1
ATOM 1479 C C . GLN A 1 183 ? -24.113 21.322 -23.700 1.00 53.12 183 GLN A C 1
ATOM 1481 O O . GLN A 1 183 ? -24.830 21.856 -24.545 1.00 53.12 183 GLN A O 1
ATOM 1486 N N . ALA A 1 184 ? -22.880 20.914 -23.993 1.00 62.28 184 ALA A N 1
ATOM 1487 C CA . ALA A 1 184 ? -22.414 20.753 -25.364 1.00 62.28 184 ALA A CA 1
ATOM 1488 C C . ALA A 1 184 ? -22.656 19.303 -25.793 1.00 62.28 184 ALA A C 1
ATOM 1490 O O . ALA A 1 184 ? -21.838 18.408 -25.582 1.00 62.28 184 ALA A O 1
ATOM 1491 N N . ALA A 1 185 ? -23.818 19.078 -26.402 1.00 59.00 185 ALA A N 1
ATOM 1492 C CA . ALA A 1 185 ? -24.098 17.883 -27.176 1.00 59.00 185 ALA A CA 1
ATOM 1493 C C . ALA A 1 185 ? -23.157 17.832 -28.392 1.00 59.00 185 ALA A C 1
ATOM 1495 O O . ALA A 1 185 ? -23.418 18.463 -29.414 1.00 59.00 185 ALA A O 1
ATOM 1496 N N . LEU A 1 186 ? -22.077 17.056 -28.307 1.00 63.12 186 LEU A N 1
ATOM 1497 C CA . LEU A 1 186 ? -21.342 16.617 -29.489 1.00 63.12 186 LEU A CA 1
ATOM 1498 C C . LEU A 1 186 ? -21.841 15.233 -29.888 1.00 63.12 186 LEU A C 1
ATOM 1500 O O . LEU A 1 186 ? -21.321 14.192 -29.502 1.00 63.12 186 LEU A O 1
ATOM 1504 N N . SER A 1 187 ? -22.889 15.262 -30.706 1.00 57.34 187 SER A N 1
ATOM 1505 C CA . SER A 1 187 ? -23.096 14.217 -31.698 1.00 57.34 187 SER A CA 1
ATOM 1506 C C . SER A 1 187 ? -21.902 14.235 -32.654 1.00 57.34 187 SER A C 1
ATOM 1508 O O . SER A 1 187 ? -21.603 15.285 -33.216 1.00 57.34 187 SER A O 1
ATOM 1510 N N . ASN A 1 188 ? -21.259 13.089 -32.890 1.00 56.56 188 ASN A N 1
ATOM 1511 C CA . ASN A 1 188 ? -21.197 12.597 -34.264 1.00 56.56 188 ASN A CA 1
ATOM 1512 C C . ASN A 1 188 ? -20.825 11.105 -34.393 1.00 56.56 188 ASN A C 1
ATOM 1514 O O . ASN A 1 188 ? -19.920 10.626 -33.711 1.00 56.56 188 ASN A O 1
ATOM 1518 N N . PRO A 1 189 ? -21.509 10.389 -35.307 1.00 67.06 189 PRO A N 1
ATOM 1519 C CA . PRO A 1 189 ? -21.267 8.998 -35.665 1.00 67.06 189 PRO A CA 1
ATOM 1520 C C . PRO A 1 189 ? -20.294 8.867 -36.853 1.00 67.06 189 PRO A C 1
ATOM 1522 O O . PRO A 1 189 ? -20.329 9.654 -37.795 1.00 67.06 189 PRO A O 1
ATOM 1525 N N . GLY A 1 190 ? -19.491 7.806 -36.864 1.00 54.69 190 GLY A N 1
ATOM 1526 C CA . GLY A 1 190 ? -18.734 7.356 -38.039 1.00 54.69 190 GLY A CA 1
ATOM 1527 C C . GLY A 1 190 ? -17.963 6.092 -37.666 1.00 54.69 190 GLY A C 1
ATOM 1528 O O . GLY A 1 190 ? -17.014 6.170 -36.905 1.00 54.69 190 GLY A O 1
ATOM 1529 N N . SER A 1 191 ? -18.436 4.877 -37.949 1.00 55.47 191 SER A N 1
ATOM 1530 C CA . SER A 1 191 ? -18.570 4.252 -39.276 1.00 55.47 191 SER A CA 1
ATOM 1531 C C . SER A 1 191 ? -17.305 4.365 -40.124 1.00 55.47 191 SER A C 1
ATOM 1533 O O . SER A 1 191 ? -17.195 5.263 -40.951 1.00 55.47 191 SER A O 1
ATOM 1535 N N . SER A 1 192 ? -16.412 3.388 -39.981 1.00 58.53 192 SER A N 1
ATOM 1536 C CA . SER A 1 192 ? -15.560 2.922 -41.079 1.00 58.53 192 SER A CA 1
ATOM 1537 C C . SER A 1 192 ? -14.998 1.536 -40.764 1.00 58.53 192 SER A C 1
ATOM 1539 O O . SER A 1 192 ? -13.914 1.347 -40.228 1.00 58.53 192 SER A O 1
ATOM 1541 N N . SER A 1 193 ? -15.795 0.547 -41.153 1.00 62.75 193 SER A N 1
ATOM 1542 C CA . SER A 1 193 ? -15.339 -0.737 -41.675 1.00 62.75 193 SER A CA 1
ATOM 1543 C C . SER A 1 193 ? -14.181 -0.554 -42.661 1.00 62.75 193 SER A C 1
ATOM 1545 O O . SER A 1 193 ? -14.290 0.253 -43.585 1.00 62.75 193 SER A O 1
ATOM 1547 N N . SER A 1 194 ? -13.106 -1.320 -42.512 1.00 62.53 194 SER A N 1
ATOM 1548 C CA . SER A 1 194 ? -12.127 -1.560 -43.576 1.00 62.53 194 SER A CA 1
ATOM 1549 C C . SER A 1 194 ? -11.687 -3.018 -43.511 1.00 62.53 194 SER A C 1
ATOM 1551 O O . SER A 1 194 ? -11.462 -3.549 -42.424 1.00 62.53 194 SER A O 1
ATOM 1553 N N . SER A 1 195 ? -11.711 -3.621 -44.694 1.00 62.97 195 SER A N 1
ATOM 1554 C CA . SER A 1 195 ? -11.619 -5.039 -45.039 1.00 62.97 195 SER A CA 1
ATOM 1555 C C . SER A 1 195 ? -10.294 -5.720 -44.720 1.00 62.97 195 SER A C 1
ATOM 1557 O O . SER A 1 195 ? -9.266 -5.012 -44.649 1.00 62.97 195 SER A O 1
#